Protein AF-A0A829HF97-F1 (afdb_monomer_lite)

Secondary structure (DSSP, 8-state):
-----HHHHHHHHHHHHHHTHHHHT-GGG-SS--THHHHHHHHHHHHHHHHHH-GGG---TT-TTT--HHHHHHHHHHHHHHHHHHHHHHHHHHHTT--HHHHHHHHHHHHHHHHHHHHHHHHHHHTTS-SS--SS-HHHHHHHHHHHHHHHHHHS-HHHHHIIIIIITSS---HHHHHHHTTTS--SS--S--SS-TTGGGGHHHHTS--SHHHHHHHHHHHHHHHHTTGGG-HHHHHHHGGGTT--HHHHHHHHHTT--TTTGGGSTTS-TT---

Foldseek 3Di:
DLPDPLLVLLVLLLVLLVVCVVQLVDCVQFLANDCVLVVLSVVLSVVSVVCSPDPLLDDDLPPLPPDDLVSLVVSLVVLLVNLLSLLLCLLSCLRSRHFQVSSLSSLVSSLSSLLVSLSSVVSSVSVVPDDDDASAECLQRVQSLLSNLLSCLARNDLVSNVCSCCRRHVPDAAQLNLVLCVVNDPSVDHDPHHSQCPPCVLCVVQVVDPNALVSLLVSLVVLVVCVVVCVCVPPVRCSSNVSLPLADSSSSSSCSVNVYDCPSVVVRSRYSVSNHD

Organism: NCBI:txid1217657

Structure (mmCIF, N/CA/C/O backbone):
data_AF-A0A829HF97-F1
#
_entry.id   AF-A0A829HF97-F1
#
loop_
_atom_site.group_PDB
_atom_site.id
_atom_site.type_symbol
_atom_site.label_atom_id
_atom_site.label_alt_id
_atom_site.label_comp_id
_atom_site.label_asym_id
_atom_site.label_entity_id
_atom_site.label_seq_id
_atom_site.pdbx_PDB_ins_code
_atom_site.Cartn_x
_atom_site.Cartn_y
_atom_site.Cartn_z
_atom_site.occupancy
_atom_site.B_iso_or_equiv
_atom_site.auth_seq_id
_atom_site.auth_comp_id
_atom_site.auth_asym_id
_atom_site.auth_atom_id
_atom_site.pdbx_PDB_model_num
ATOM 1 N N . MET A 1 1 ? 3.210 -6.943 -20.102 1.00 74.19 1 MET A N 1
ATOM 2 C CA . MET A 1 1 ? 3.503 -5.632 -20.706 1.00 74.19 1 MET A CA 1
ATOM 3 C C . MET A 1 1 ? 2.271 -4.770 -20.614 1.00 74.19 1 MET A C 1
ATOM 5 O O . MET A 1 1 ? 1.277 -5.034 -21.286 1.00 74.19 1 MET A O 1
ATOM 9 N N . ASN A 1 2 ? 2.328 -3.803 -19.711 1.00 79.44 2 ASN A N 1
ATOM 10 C CA . ASN A 1 2 ? 1.222 -2.986 -19.236 1.00 79.44 2 ASN A CA 1
ATOM 11 C C . ASN A 1 2 ? 1.041 -1.675 -20.032 1.00 79.44 2 ASN A C 1
ATOM 13 O O . ASN A 1 2 ? 0.078 -0.965 -19.770 1.00 79.44 2 ASN A O 1
ATOM 17 N N . ASN A 1 3 ? 1.885 -1.384 -21.038 1.00 79.44 3 ASN A N 1
ATOM 18 C CA . ASN A 1 3 ? 1.807 -0.183 -21.900 1.00 79.44 3 ASN A CA 1
ATOM 19 C C . ASN A 1 3 ? 1.769 1.140 -21.111 1.00 79.44 3 ASN A C 1
ATOM 21 O O . ASN A 1 3 ? 0.916 1.993 -21.349 1.00 79.44 3 ASN A O 1
ATOM 25 N N . ILE A 1 4 ? 2.672 1.295 -20.146 1.00 86.94 4 ILE A N 1
ATOM 26 C CA . ILE A 1 4 ? 2.675 2.446 -19.241 1.00 86.94 4 ILE A CA 1
ATOM 27 C C . ILE A 1 4 ? 3.510 3.573 -19.845 1.00 86.94 4 ILE A C 1
ATOM 29 O O . ILE A 1 4 ? 4.706 3.407 -20.074 1.00 86.94 4 ILE A O 1
ATOM 33 N N . ASP A 1 5 ? 2.887 4.732 -20.061 1.00 89.00 5 ASP A N 1
ATOM 34 C CA . ASP A 1 5 ? 3.605 5.968 -20.374 1.00 89.00 5 ASP A CA 1
ATOM 35 C C . ASP A 1 5 ? 4.169 6.554 -19.072 1.00 89.00 5 ASP A C 1
ATOM 37 O O . ASP A 1 5 ? 3.485 7.265 -18.330 1.00 89.00 5 ASP A O 1
ATOM 41 N N . GLN A 1 6 ? 5.422 6.204 -18.765 1.00 88.75 6 GLN A N 1
ATOM 42 C CA . GLN A 1 6 ? 6.083 6.638 -17.533 1.00 88.75 6 GLN A CA 1
ATOM 43 C C . GLN A 1 6 ? 6.150 8.169 -17.431 1.00 88.75 6 GLN A C 1
ATOM 45 O O . GLN A 1 6 ? 5.973 8.705 -16.340 1.00 88.75 6 GLN A O 1
ATOM 50 N N . ALA A 1 7 ? 6.371 8.879 -18.544 1.00 88.69 7 ALA A N 1
ATOM 51 C CA . ALA A 1 7 ? 6.489 10.338 -18.542 1.00 88.69 7 ALA A CA 1
ATOM 52 C C . ALA A 1 7 ? 5.158 10.988 -18.162 1.00 88.69 7 ALA A C 1
ATOM 54 O O . ALA A 1 7 ? 5.114 11.842 -17.272 1.00 88.69 7 ALA A O 1
ATOM 55 N N . GLN A 1 8 ? 4.068 10.515 -18.769 1.00 91.69 8 GLN A N 1
ATOM 56 C CA . GLN A 1 8 ? 2.729 10.964 -18.413 1.00 91.69 8 GLN A CA 1
ATOM 57 C C . GLN A 1 8 ? 2.392 10.646 -16.948 1.00 91.69 8 GLN A C 1
ATOM 59 O O . GLN A 1 8 ? 1.793 11.477 -16.260 1.00 91.69 8 GLN A O 1
ATOM 64 N N . GLU A 1 9 ? 2.779 9.472 -16.445 1.00 93.62 9 GLU A N 1
ATOM 65 C CA . GLU A 1 9 ? 2.479 9.088 -15.062 1.00 93.62 9 GLU A CA 1
ATOM 66 C C . GLU A 1 9 ? 3.278 9.914 -14.039 1.00 93.62 9 GLU A C 1
ATOM 68 O O . GLU A 1 9 ? 2.733 10.291 -13.000 1.00 93.62 9 GLU A O 1
ATOM 73 N N . PHE A 1 10 ? 4.526 10.285 -14.347 1.00 92.38 10 PHE A N 1
ATOM 74 C CA . PHE A 1 10 ? 5.298 11.234 -13.535 1.00 92.38 10 PHE A CA 1
ATOM 75 C C . PHE A 1 10 ? 4.636 12.616 -13.478 1.00 92.38 10 PHE A C 1
ATOM 77 O O . PHE A 1 10 ? 4.534 13.200 -12.396 1.00 92.38 10 PHE A O 1
ATOM 84 N N . GLU A 1 11 ? 4.182 13.148 -14.617 1.00 92.06 11 GLU A N 1
ATOM 85 C CA . GLU A 1 11 ? 3.479 14.437 -14.667 1.00 92.06 11 GLU A CA 1
ATOM 86 C C . GLU A 1 11 ? 2.192 14.406 -13.844 1.00 92.06 11 GLU A C 1
ATOM 88 O O . GLU A 1 11 ? 1.953 15.300 -13.027 1.00 92.06 11 GLU A O 1
ATOM 93 N N . LYS A 1 12 ? 1.399 13.345 -14.015 1.00 95.25 12 LYS A N 1
ATOM 94 C CA . LYS A 1 12 ? 0.160 13.132 -13.271 1.00 95.25 12 LYS A CA 1
ATOM 95 C C . LYS A 1 12 ? 0.411 13.059 -11.766 1.00 95.25 12 LYS A C 1
ATOM 97 O O . LYS A 1 12 ? -0.262 13.766 -11.016 1.00 95.25 12 LYS A O 1
ATOM 102 N N . LEU A 1 13 ? 1.383 12.259 -11.320 1.00 95.94 13 LEU A N 1
ATOM 103 C CA . LEU A 1 13 ? 1.705 12.141 -9.898 1.00 95.94 13 LEU A CA 1
ATOM 104 C C . LEU A 1 13 ? 2.161 13.487 -9.322 1.00 95.94 13 LEU A C 1
ATOM 106 O O . LEU A 1 13 ? 1.646 13.913 -8.293 1.00 95.94 13 LEU A O 1
ATOM 110 N N . LEU A 1 14 ? 3.079 14.199 -9.983 1.00 94.69 14 LEU A N 1
ATOM 111 C CA . LEU A 1 14 ? 3.538 15.509 -9.503 1.00 94.69 14 LEU A CA 1
ATOM 112 C C . LEU A 1 14 ? 2.393 16.516 -9.388 1.00 94.69 14 LEU A C 1
ATOM 114 O O . LEU A 1 14 ? 2.293 17.204 -8.371 1.00 94.69 14 LEU A O 1
ATOM 118 N N . GLN A 1 15 ? 1.500 16.554 -10.380 1.00 95.44 15 GLN A N 1
ATOM 119 C CA . GLN A 1 15 ? 0.315 17.402 -10.331 1.00 95.44 15 GLN A CA 1
ATOM 120 C C . GLN A 1 15 ? -0.557 17.069 -9.112 1.00 95.44 15 GLN A C 1
ATOM 122 O O . GLN A 1 15 ? -0.922 17.974 -8.361 1.00 95.44 15 GLN A O 1
ATOM 127 N N . GLN A 1 16 ? -0.838 15.787 -8.859 1.00 96.38 16 GLN A N 1
ATOM 128 C CA . GLN A 1 16 ? -1.595 15.361 -7.677 1.00 96.38 16 GLN A CA 1
ATOM 129 C C . GLN A 1 16 ? -0.898 15.788 -6.372 1.00 96.38 16 GLN A C 1
ATOM 131 O O . GLN A 1 16 ? -1.548 16.308 -5.463 1.00 96.38 16 GLN A O 1
ATOM 136 N N . LEU A 1 17 ? 0.428 15.618 -6.278 1.00 96.81 17 LEU A N 1
ATOM 137 C CA . LEU A 1 17 ? 1.219 16.011 -5.103 1.00 96.81 17 LEU A CA 1
ATOM 138 C C . LEU A 1 17 ? 1.248 17.534 -4.884 1.00 96.81 17 LEU A C 1
ATOM 140 O O . LEU A 1 17 ? 1.403 17.993 -3.747 1.00 96.81 17 LEU A O 1
ATOM 144 N N . ASP A 1 18 ? 1.127 18.332 -5.942 1.00 95.56 18 ASP A N 1
ATOM 145 C CA . ASP A 1 18 ? 0.991 19.789 -5.862 1.00 95.56 18 ASP A CA 1
ATOM 146 C C . ASP A 1 18 ? -0.418 20.213 -5.437 1.00 95.56 18 ASP A C 1
ATOM 148 O O . ASP A 1 18 ? -0.566 21.056 -4.547 1.00 95.56 18 ASP A O 1
ATOM 152 N N . GLU A 1 19 ? -1.455 19.594 -6.002 1.00 96.06 19 GLU A N 1
ATOM 153 C CA . GLU A 1 19 ? -2.860 19.899 -5.702 1.00 96.06 19 GLU A CA 1
ATOM 154 C C . GLU A 1 19 ? -3.204 19.680 -4.222 1.00 96.06 19 GLU A C 1
ATOM 156 O O . GLU A 1 19 ? -3.946 20.465 -3.621 1.00 96.06 19 GLU A O 1
ATOM 161 N N . VAL A 1 20 ? -2.630 18.649 -3.598 1.00 96.06 20 VAL A N 1
ATOM 162 C CA . VAL A 1 20 ? -2.896 18.323 -2.189 1.00 96.06 20 VAL A CA 1
ATOM 163 C C . VAL A 1 20 ? -2.012 19.091 -1.199 1.00 96.06 20 VAL A C 1
ATOM 165 O O . VAL A 1 20 ? -2.288 19.057 0.005 1.00 96.06 20 VAL A O 1
ATOM 168 N N . GLN A 1 21 ? -0.997 19.835 -1.667 1.00 94.50 21 GLN A N 1
ATOM 169 C CA . GLN A 1 21 ? 0.025 20.479 -0.825 1.00 94.50 21 GLN A CA 1
ATOM 170 C C . GLN A 1 21 ? -0.576 21.401 0.244 1.00 94.50 21 GLN A C 1
ATOM 172 O O . GLN A 1 21 ? -0.156 21.384 1.403 1.00 94.50 21 GLN A O 1
ATOM 177 N N . ALA A 1 22 ? -1.572 22.206 -0.128 1.00 92.19 22 ALA A N 1
ATOM 178 C CA . ALA A 1 22 ? -2.235 23.111 0.807 1.00 92.19 22 ALA A CA 1
ATOM 179 C C 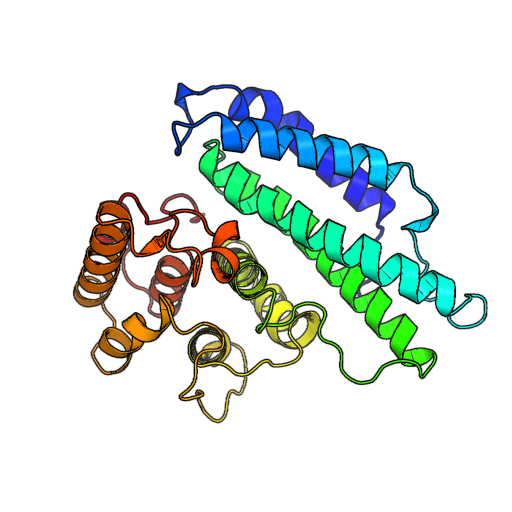. ALA A 1 22 ? -3.011 22.349 1.893 1.00 92.19 22 ALA A C 1
ATOM 181 O O . ALA A 1 22 ? -3.067 22.802 3.033 1.00 92.19 22 ALA A O 1
ATOM 182 N N . SER A 1 23 ? -3.582 21.185 1.557 1.00 92.25 23 SER A N 1
ATOM 183 C CA . SER A 1 23 ? -4.345 20.365 2.501 1.00 92.25 23 SER A CA 1
ATOM 184 C C . SER A 1 23 ? -3.433 19.656 3.499 1.00 92.25 23 SER A C 1
ATOM 186 O O . SER A 1 23 ? -3.665 19.751 4.700 1.00 92.25 23 SER A O 1
ATOM 188 N N . ILE A 1 24 ? -2.360 19.016 3.022 1.00 94.12 24 ILE A N 1
ATOM 189 C CA . ILE A 1 24 ? -1.401 18.316 3.894 1.00 94.12 24 ILE A CA 1
ATOM 190 C C . ILE A 1 24 ? -0.571 19.266 4.762 1.00 94.12 24 ILE A C 1
ATOM 192 O O . ILE A 1 24 ? 0.045 18.831 5.728 1.00 94.12 24 ILE A O 1
ATOM 196 N N . SER A 1 25 ? -0.528 20.558 4.432 1.00 93.19 25 SER A N 1
ATOM 197 C CA . SER A 1 25 ? 0.193 21.562 5.225 1.00 93.19 25 SER A CA 1
ATOM 198 C C . SER A 1 25 ? -0.628 22.102 6.400 1.00 93.19 25 SER A C 1
ATOM 200 O O . SER A 1 25 ? -0.099 22.899 7.170 1.00 93.19 25 SER A O 1
ATOM 202 N N . ASP A 1 26 ? -1.895 21.698 6.543 1.00 92.88 26 ASP A N 1
ATOM 203 C CA . ASP A 1 26 ? -2.780 22.084 7.644 1.00 92.88 26 ASP A CA 1
ATOM 204 C C . ASP A 1 26 ? -2.719 21.048 8.785 1.00 92.88 26 ASP A C 1
ATOM 206 O O . ASP A 1 26 ? -3.364 19.997 8.696 1.00 92.88 26 ASP A O 1
ATOM 210 N N . PRO A 1 27 ? -2.004 21.327 9.895 1.00 92.75 27 PRO A N 1
ATOM 211 C CA . PRO A 1 27 ? -1.823 20.357 10.972 1.00 92.75 27 PRO A CA 1
ATOM 212 C C . PRO A 1 27 ? -3.117 20.014 11.711 1.00 92.75 27 PRO A C 1
ATOM 214 O O . PRO A 1 27 ? -3.163 19.016 12.426 1.00 92.75 27 PRO A O 1
ATOM 217 N N . THR A 1 28 ? -4.172 20.825 11.561 1.00 92.25 28 THR A N 1
ATOM 218 C CA . THR A 1 28 ? -5.472 20.557 12.195 1.00 92.25 28 THR A CA 1
ATOM 219 C C . THR A 1 28 ? -6.209 19.384 11.556 1.00 92.25 28 THR A C 1
ATOM 221 O O . THR A 1 28 ? -7.122 18.833 12.169 1.00 92.25 28 THR A O 1
ATOM 224 N N . LYS A 1 29 ? -5.793 18.980 10.351 1.00 90.44 29 LYS A N 1
ATOM 225 C CA . LYS A 1 29 ? -6.350 17.840 9.616 1.00 90.44 29 LYS A CA 1
ATOM 226 C C . LYS A 1 29 ? -5.551 16.555 9.803 1.00 90.44 29 LYS A C 1
ATOM 228 O O . LYS A 1 29 ? -6.010 15.497 9.382 1.00 90.44 29 LYS A O 1
ATOM 233 N N . TRP A 1 30 ? -4.358 16.621 10.393 1.00 94.25 30 TRP A N 1
ATOM 234 C CA . TRP A 1 30 ? -3.483 15.458 10.484 1.00 94.25 30 TRP A CA 1
ATOM 235 C C . TRP A 1 30 ? -4.043 14.400 11.431 1.00 94.25 30 TRP A C 1
ATOM 237 O O . TRP A 1 30 ? -4.458 14.693 12.553 1.00 94.25 30 TRP A O 1
ATOM 247 N N . ARG A 1 31 ? -3.960 13.141 10.998 1.00 92.38 31 ARG A N 1
ATOM 248 C CA . ARG A 1 31 ? -4.282 11.957 11.807 1.00 92.38 31 ARG A CA 1
ATOM 249 C C . ARG A 1 31 ? -3.112 11.532 12.700 1.00 92.38 31 ARG A C 1
ATOM 251 O O . ARG A 1 31 ? -3.289 10.758 13.644 1.00 92.38 31 ARG A O 1
ATOM 258 N N . ILE A 1 32 ? -1.911 12.043 12.417 1.00 89.06 32 ILE A N 1
ATOM 259 C CA . ILE A 1 32 ? -0.721 11.915 13.263 1.00 89.06 32 ILE A CA 1
ATOM 260 C C . ILE A 1 32 ? -0.157 13.305 13.557 1.00 89.06 32 ILE A C 1
ATOM 262 O O . ILE A 1 32 ? 0.176 14.062 12.656 1.00 89.06 32 ILE A O 1
ATOM 266 N N . SER A 1 33 ? 0.017 13.634 14.837 1.00 75.94 33 SER A N 1
ATOM 267 C CA . SER A 1 33 ? 0.450 14.971 15.275 1.00 75.94 33 SER A CA 1
ATOM 268 C C . SER A 1 33 ? 1.945 15.263 15.072 1.00 75.94 33 SER A C 1
ATOM 270 O O . SER A 1 33 ? 2.418 16.327 15.468 1.00 75.94 33 SER A O 1
ATOM 272 N N . GLN A 1 34 ? 2.721 14.323 14.525 1.00 77.00 34 GLN A N 1
ATOM 273 C CA . GLN A 1 34 ? 4.169 14.468 14.377 1.00 77.00 34 GLN A CA 1
ATOM 274 C C . GLN A 1 34 ? 4.539 14.991 12.982 1.00 77.00 34 GLN A C 1
ATOM 276 O O . GLN A 1 34 ? 4.110 14.414 11.985 1.00 77.00 34 GLN A O 1
ATOM 281 N N . PRO A 1 35 ? 5.416 16.011 12.881 1.00 80.75 35 PRO A N 1
ATOM 282 C CA . PRO A 1 35 ? 5.783 16.625 11.601 1.00 80.75 35 PRO A CA 1
ATOM 283 C C . PRO A 1 35 ? 6.628 15.717 10.694 1.00 80.75 35 PRO A C 1
ATOM 285 O O . PRO A 1 35 ? 6.861 16.062 9.537 1.00 80.75 35 PRO A O 1
ATOM 288 N N . GLY A 1 36 ? 7.087 14.562 11.195 1.00 90.06 36 GLY A N 1
ATOM 289 C CA . GLY A 1 36 ? 7.896 13.613 10.429 1.00 90.06 36 GLY A CA 1
ATOM 290 C C . GLY A 1 36 ? 7.216 13.135 9.146 1.00 90.06 36 GLY A C 1
ATOM 291 O O . GLY A 1 36 ? 7.894 13.006 8.132 1.00 90.06 36 GLY A O 1
ATOM 292 N N . SER A 1 37 ? 5.889 12.959 9.149 1.00 92.19 37 SER A N 1
ATOM 293 C CA . SER A 1 37 ? 5.159 12.546 7.945 1.00 92.19 37 SER A CA 1
ATOM 294 C C . SER A 1 37 ? 5.192 13.615 6.846 1.00 92.19 37 SER A C 1
ATOM 296 O O . SER A 1 37 ? 5.396 13.276 5.686 1.00 92.19 37 SER A O 1
ATOM 298 N N . LEU A 1 38 ? 5.075 14.906 7.189 1.00 95.00 38 LEU A N 1
ATOM 299 C CA . LEU A 1 38 ? 5.159 15.985 6.196 1.00 95.00 38 LEU A CA 1
ATOM 300 C C . LEU A 1 38 ? 6.586 16.141 5.652 1.00 95.00 38 LEU A C 1
ATOM 302 O O . LEU A 1 38 ? 6.762 16.376 4.461 1.00 95.00 38 LEU A O 1
ATOM 306 N N . SER A 1 39 ? 7.605 16.005 6.510 1.00 95.12 39 SER A N 1
ATOM 307 C CA . SER A 1 39 ? 9.004 16.022 6.055 1.00 95.12 39 SER A CA 1
ATOM 308 C C . SER A 1 39 ? 9.249 14.903 5.049 1.00 95.12 39 SER A C 1
ATOM 310 O O . SER A 1 39 ? 9.692 15.176 3.941 1.00 95.12 39 SER A O 1
ATOM 312 N N . HIS A 1 40 ? 8.863 13.675 5.403 1.00 95.06 40 HIS A N 1
ATOM 313 C CA . HIS A 1 40 ? 9.048 12.512 4.544 1.00 95.06 40 HIS A CA 1
ATOM 314 C C . HIS A 1 40 ? 8.276 12.639 3.223 1.00 95.06 40 HIS A C 1
ATOM 316 O O . HIS A 1 40 ? 8.800 12.316 2.164 1.00 95.06 40 HIS A O 1
ATOM 322 N N . TRP A 1 41 ? 7.058 13.184 3.265 1.00 96.06 41 TRP A N 1
ATOM 323 C CA . TRP A 1 41 ? 6.294 13.499 2.060 1.00 96.06 41 TRP A CA 1
ATOM 324 C C . TRP A 1 41 ? 7.060 14.433 1.118 1.00 96.06 41 TRP A C 1
ATOM 326 O O . TRP A 1 41 ? 7.139 14.176 -0.082 1.00 96.06 41 TRP A O 1
ATOM 336 N N . ASN A 1 42 ? 7.625 15.520 1.652 1.00 95.88 42 ASN A N 1
ATOM 337 C CA . ASN A 1 42 ? 8.376 16.485 0.851 1.00 95.88 42 ASN A CA 1
ATOM 338 C C . ASN A 1 42 ? 9.666 15.875 0.287 1.00 95.88 42 ASN A C 1
ATOM 340 O O . ASN A 1 42 ? 10.015 16.180 -0.851 1.00 95.88 42 ASN A O 1
ATOM 344 N N . ASP A 1 43 ? 10.328 15.000 1.049 1.00 95.94 43 ASP A N 1
ATOM 345 C CA . ASP A 1 43 ? 11.515 14.273 0.592 1.00 95.94 43 ASP A CA 1
ATOM 346 C C . ASP A 1 43 ? 11.170 13.369 -0.603 1.00 95.94 43 ASP A C 1
ATOM 348 O O . ASP A 1 43 ? 11.827 13.448 -1.640 1.00 95.94 43 ASP A O 1
ATOM 352 N N . ILE A 1 44 ? 10.087 12.585 -0.517 1.00 95.62 44 ILE A N 1
ATOM 353 C CA . ILE A 1 44 ? 9.637 11.738 -1.635 1.00 95.62 44 ILE A CA 1
ATOM 354 C C . ILE A 1 44 ? 9.204 12.603 -2.824 1.00 95.62 44 ILE A C 1
ATOM 356 O O . ILE A 1 44 ? 9.582 12.322 -3.955 1.00 95.62 44 ILE A O 1
ATOM 360 N N . LYS A 1 45 ? 8.468 13.698 -2.607 1.00 95.88 45 LYS A N 1
ATOM 361 C CA . LYS A 1 45 ? 8.071 14.620 -3.686 1.00 95.88 45 LYS A CA 1
ATOM 362 C C . LYS A 1 45 ? 9.279 15.216 -4.424 1.00 95.88 45 LYS A C 1
ATOM 364 O O . LYS A 1 45 ? 9.245 15.350 -5.651 1.00 95.88 45 LYS A O 1
ATOM 369 N N . ALA A 1 46 ? 10.344 15.558 -3.697 1.00 93.69 46 ALA A N 1
ATOM 370 C CA . ALA A 1 46 ? 11.601 15.997 -4.296 1.00 93.69 46 ALA A CA 1
ATOM 371 C C . ALA A 1 46 ? 12.235 14.871 -5.126 1.00 93.69 46 ALA A C 1
ATOM 373 O O . ALA A 1 46 ? 12.582 15.107 -6.281 1.00 93.69 46 ALA A O 1
ATOM 374 N N . GLN A 1 47 ? 12.271 13.640 -4.601 1.00 91.31 47 GLN A N 1
ATOM 375 C CA . GLN A 1 47 ? 12.742 12.474 -5.355 1.00 91.31 47 GLN A CA 1
ATOM 376 C C . GLN A 1 47 ? 11.926 12.248 -6.633 1.00 91.31 47 GLN A C 1
ATOM 378 O O . GLN A 1 47 ? 12.520 12.052 -7.682 1.00 91.31 47 GLN A O 1
ATOM 383 N N . VAL A 1 48 ? 10.591 12.345 -6.611 1.00 91.88 48 VAL A N 1
ATOM 384 C CA . VAL A 1 48 ? 9.764 12.227 -7.833 1.00 91.88 48 VAL A CA 1
ATOM 385 C C . VAL A 1 48 ? 10.171 13.262 -8.885 1.00 91.88 48 VAL A C 1
ATOM 387 O O . VAL A 1 48 ? 10.232 12.947 -10.073 1.00 91.88 48 VAL A O 1
ATOM 390 N N . SER A 1 49 ? 10.489 14.484 -8.453 1.00 89.81 49 SER A N 1
ATOM 391 C CA . SER A 1 49 ? 10.945 15.549 -9.352 1.00 89.81 49 SER A CA 1
ATOM 392 C C . SER A 1 49 ? 12.318 15.233 -9.955 1.00 89.81 49 SER A C 1
ATOM 394 O O . SER A 1 49 ? 12.493 15.372 -11.163 1.00 89.81 49 SER A O 1
ATOM 396 N N . GLU A 1 50 ? 13.262 14.754 -9.141 1.00 87.62 50 GLU A N 1
ATOM 397 C CA . GLU A 1 50 ? 14.596 14.328 -9.591 1.00 87.62 50 GLU A CA 1
ATOM 398 C C . GLU A 1 50 ? 14.527 13.120 -10.538 1.00 87.62 50 GLU A C 1
ATOM 400 O O . GLU A 1 50 ? 15.193 13.092 -11.572 1.00 87.62 50 GLU A O 1
ATOM 405 N N . TYR A 1 51 ? 13.683 12.136 -10.217 1.00 83.00 51 TYR A N 1
ATOM 406 C CA . TYR A 1 51 ? 13.486 10.924 -11.011 1.00 83.00 51 TYR A CA 1
ATOM 407 C C . TYR A 1 51 ? 12.897 11.237 -12.386 1.00 83.00 51 TYR A C 1
ATOM 409 O O . TYR A 1 51 ? 13.349 10.668 -13.377 1.00 83.00 51 TYR A O 1
ATOM 417 N N . ARG A 1 52 ? 11.958 12.190 -12.474 1.00 84.06 52 ARG A N 1
ATOM 418 C CA . ARG A 1 52 ? 11.398 12.637 -13.758 1.00 84.06 52 ARG A CA 1
ATOM 419 C C . ARG A 1 52 ? 12.478 13.167 -14.704 1.00 84.06 52 ARG A C 1
ATOM 421 O O . ARG A 1 52 ? 12.372 12.964 -15.911 1.00 84.06 52 ARG A O 1
ATOM 428 N N . GLU A 1 53 ? 13.478 13.868 -14.174 1.00 83.50 53 GLU A N 1
ATOM 429 C CA . GLU A 1 53 ? 14.562 14.481 -14.955 1.00 83.50 53 GLU A CA 1
ATOM 430 C C . GLU A 1 53 ? 15.672 13.488 -15.335 1.00 83.50 53 GLU A C 1
ATOM 432 O O . GLU A 1 53 ? 16.515 13.798 -16.178 1.00 83.50 53 GLU A O 1
ATOM 437 N N . ASN A 1 54 ? 15.675 12.289 -14.751 1.00 79.25 54 ASN A N 1
ATOM 438 C CA . ASN A 1 54 ? 16.670 11.267 -15.033 1.00 79.25 54 ASN A CA 1
ATOM 439 C C . ASN A 1 54 ? 16.204 10.340 -16.167 1.00 79.25 54 ASN A C 1
ATOM 441 O O . ASN A 1 54 ? 15.497 9.357 -15.948 1.00 79.25 54 ASN A O 1
ATOM 445 N N . GLU A 1 55 ? 16.668 10.630 -17.384 1.00 66.94 55 GLU A N 1
ATOM 446 C CA . GLU A 1 55 ? 16.378 9.842 -18.593 1.00 66.94 55 GLU A CA 1
ATOM 447 C C . GLU A 1 55 ? 16.736 8.349 -18.451 1.00 66.94 55 GLU A C 1
ATOM 449 O O . GLU A 1 55 ? 16.107 7.507 -19.085 1.00 66.94 55 GLU A O 1
ATOM 454 N N . SER A 1 56 ? 17.678 8.000 -17.566 1.00 64.88 56 SER A N 1
ATOM 455 C CA . SER A 1 56 ? 18.152 6.620 -17.347 1.00 64.88 56 SER A CA 1
ATOM 456 C C . SER A 1 56 ? 17.128 5.705 -16.660 1.00 64.88 56 SER A C 1
ATOM 458 O O . SER A 1 56 ? 17.393 4.523 -16.463 1.00 64.88 56 SER A O 1
ATOM 460 N N . LEU A 1 57 ? 15.988 6.251 -16.234 1.00 66.25 57 LEU A N 1
ATOM 461 C CA . LEU A 1 57 ? 14.917 5.510 -15.562 1.00 66.25 57 LEU A CA 1
ATOM 462 C C . LEU A 1 57 ? 13.704 5.252 -16.455 1.00 66.25 57 LEU A C 1
ATOM 464 O O . LEU A 1 57 ? 12.802 4.503 -16.068 1.00 66.25 57 LEU A O 1
ATOM 468 N N . TYR A 1 58 ? 13.714 5.811 -17.660 1.00 77.31 58 TYR A N 1
ATOM 469 C CA . TYR A 1 58 ? 12.768 5.471 -18.707 1.00 77.31 58 TYR A CA 1
ATOM 470 C C . TYR A 1 58 ? 13.302 4.265 -19.469 1.00 77.31 58 TYR A C 1
ATOM 472 O O . TYR A 1 58 ? 14.495 4.175 -19.757 1.00 77.31 58 TYR A O 1
ATOM 480 N N . PHE A 1 59 ? 12.432 3.319 -19.787 1.00 76.56 59 PHE A N 1
ATOM 481 C CA . PHE A 1 59 ? 12.783 2.194 -20.646 1.00 76.56 59 PHE A CA 1
ATOM 482 C C . PHE A 1 59 ? 11.640 1.938 -21.615 1.00 76.56 59 PHE A C 1
ATOM 484 O O . PHE A 1 59 ? 10.466 2.077 -21.273 1.00 76.56 59 PHE A O 1
ATOM 491 N N . ASP A 1 60 ? 11.992 1.563 -22.840 1.00 75.69 60 ASP A N 1
ATOM 492 C CA . ASP A 1 60 ? 11.014 1.006 -23.760 1.00 75.69 60 ASP A CA 1
ATOM 493 C C . ASP A 1 60 ? 10.896 -0.489 -23.445 1.00 75.69 60 ASP A C 1
ATOM 495 O O . ASP A 1 60 ? 11.852 -1.237 -23.684 1.00 75.69 60 ASP A O 1
ATOM 499 N N . PRO A 1 61 ? 9.753 -0.958 -22.912 1.00 70.12 61 PRO A N 1
ATOM 500 C CA . PRO A 1 61 ? 9.603 -2.362 -22.568 1.00 70.12 61 PRO A CA 1
ATOM 501 C C . PRO A 1 61 ? 9.706 -3.254 -23.824 1.00 70.12 61 PRO A C 1
ATOM 503 O O . PRO A 1 61 ? 9.992 -4.443 -23.700 1.00 70.12 61 PRO A O 1
ATOM 506 N N . TYR A 1 62 ? 9.525 -2.703 -25.033 1.00 71.38 62 TYR A N 1
ATOM 507 C CA . TYR A 1 62 ? 9.600 -3.412 -26.315 1.00 71.38 62 TYR A CA 1
ATOM 508 C C . TYR A 1 62 ? 10.994 -3.432 -26.962 1.00 71.38 62 TYR A C 1
ATOM 510 O O . TYR A 1 62 ? 11.178 -4.133 -27.961 1.00 71.38 62 TYR A O 1
ATOM 518 N N . ALA A 1 63 ? 11.982 -2.718 -26.419 1.00 70.50 63 ALA A N 1
ATOM 519 C CA . ALA A 1 63 ? 13.330 -2.618 -26.987 1.00 70.50 63 ALA A CA 1
ATOM 520 C C . ALA A 1 63 ? 14.225 -3.821 -26.614 1.00 70.50 63 ALA A C 1
ATOM 522 O O . ALA A 1 63 ? 15.275 -3.679 -25.993 1.00 70.50 63 ALA A O 1
ATOM 523 N N . VAL A 1 64 ? 13.802 -5.026 -27.005 1.00 62.38 64 VAL A N 1
ATOM 524 C CA . VAL A 1 64 ? 14.422 -6.307 -26.609 1.00 62.38 64 VAL A CA 1
ATOM 525 C C . VAL A 1 64 ? 15.815 -6.543 -27.222 1.00 62.38 64 VAL A C 1
ATOM 527 O O . VAL A 1 64 ? 16.587 -7.307 -26.661 1.00 62.38 64 VAL A O 1
ATOM 530 N N . ASP A 1 65 ? 16.161 -5.902 -28.343 1.00 60.28 65 ASP A N 1
ATOM 531 C CA . ASP A 1 65 ? 17.385 -6.227 -29.102 1.00 60.28 65 ASP A CA 1
ATOM 532 C C . ASP A 1 65 ? 18.533 -5.197 -28.957 1.00 60.28 65 ASP A C 1
ATOM 534 O O . ASP A 1 65 ? 19.650 -5.473 -29.398 1.00 60.28 65 ASP A O 1
ATOM 538 N N . ASP A 1 66 ? 18.292 -4.037 -28.327 1.00 62.75 66 ASP A N 1
ATOM 539 C CA . ASP A 1 66 ? 19.214 -2.880 -28.348 1.00 62.75 66 ASP A CA 1
ATOM 540 C C . ASP A 1 66 ? 19.765 -2.459 -26.965 1.00 62.75 66 ASP A C 1
ATOM 542 O O . ASP A 1 66 ? 20.565 -1.522 -26.884 1.00 62.75 66 ASP A O 1
ATOM 546 N N . LEU A 1 67 ? 19.371 -3.125 -25.870 1.00 68.00 67 LEU A N 1
ATOM 547 C CA . LEU A 1 67 ? 19.692 -2.691 -24.502 1.00 68.00 67 LEU A CA 1
ATOM 548 C C . LEU A 1 67 ? 20.784 -3.546 -23.838 1.00 68.00 67 LEU A C 1
ATOM 550 O O . LEU A 1 67 ? 20.753 -4.776 -23.855 1.00 68.00 67 LEU A O 1
ATOM 554 N N . ASP A 1 68 ? 21.765 -2.879 -23.221 1.00 79.75 68 ASP A N 1
ATOM 555 C CA . ASP A 1 68 ? 22.787 -3.535 -22.402 1.00 79.75 68 ASP A CA 1
ATOM 556 C C . ASP A 1 68 ? 22.148 -4.046 -21.106 1.00 79.75 68 ASP A C 1
ATOM 558 O O . ASP A 1 68 ? 21.656 -3.275 -20.281 1.00 79.75 68 ASP A O 1
ATOM 562 N N . VAL A 1 69 ? 22.179 -5.363 -20.902 1.00 79.81 69 VAL A N 1
ATOM 563 C CA . VAL A 1 69 ? 21.568 -5.995 -19.730 1.00 79.81 69 VAL A CA 1
ATOM 564 C C . VAL A 1 69 ? 22.145 -5.488 -18.406 1.00 79.81 69 VAL A C 1
ATOM 566 O O . VAL A 1 69 ? 21.434 -5.471 -17.405 1.00 79.81 69 VAL A O 1
ATOM 569 N N . TYR A 1 70 ? 23.398 -5.023 -18.380 1.00 81.75 70 TYR A N 1
ATOM 570 C CA . TYR A 1 70 ? 23.967 -4.412 -17.178 1.00 81.75 70 TYR A CA 1
ATOM 571 C C . TYR A 1 70 ? 23.307 -3.070 -16.847 1.00 81.75 70 TYR A C 1
ATOM 573 O O . TYR A 1 70 ? 23.066 -2.797 -15.674 1.00 81.75 70 TYR A O 1
ATOM 581 N N . GLN A 1 71 ? 22.943 -2.276 -17.857 1.00 83.38 71 GLN A N 1
ATOM 582 C CA . GLN A 1 71 ? 22.193 -1.033 -17.655 1.00 83.38 71 GLN A CA 1
ATOM 583 C C . GLN A 1 71 ? 20.782 -1.322 -17.138 1.00 83.38 71 GLN A C 1
ATOM 585 O O . GLN A 1 71 ? 20.318 -0.644 -16.225 1.00 83.38 71 GLN A O 1
ATOM 590 N N . LEU A 1 72 ? 20.133 -2.373 -17.650 1.00 85.75 72 LEU A N 1
ATOM 591 C CA . LEU A 1 72 ? 18.820 -2.798 -17.161 1.00 85.75 72 LEU A CA 1
ATOM 592 C C . LEU A 1 72 ? 18.868 -3.266 -15.700 1.00 85.75 72 LEU A C 1
ATOM 594 O O . LEU A 1 72 ? 17.972 -2.936 -14.931 1.00 85.75 72 LEU A O 1
ATOM 598 N N . LEU A 1 73 ? 19.917 -3.991 -15.295 1.00 86.81 73 LEU A N 1
ATOM 599 C CA . LEU A 1 73 ? 20.110 -4.410 -13.900 1.00 86.81 73 LEU A CA 1
ATOM 600 C C . LEU A 1 73 ? 20.398 -3.226 -12.964 1.00 86.81 73 LEU A C 1
ATOM 602 O O . LEU A 1 73 ? 19.928 -3.207 -11.831 1.00 86.81 73 LEU A O 1
ATOM 606 N N . GLU A 1 74 ? 21.151 -2.221 -13.413 1.00 86.56 74 GLU A N 1
ATOM 607 C CA . GLU A 1 74 ? 21.325 -0.987 -12.635 1.00 86.56 74 GLU A CA 1
ATOM 608 C C . GLU A 1 74 ? 19.992 -0.239 -12.491 1.00 86.56 74 GLU A C 1
ATOM 610 O O . GLU A 1 74 ? 19.618 0.161 -11.385 1.00 86.56 74 GLU A O 1
ATOM 615 N N . GLN A 1 75 ? 19.242 -0.107 -13.588 1.00 87.50 75 GLN A N 1
ATOM 616 C CA . GLN A 1 75 ? 17.923 0.523 -13.607 1.00 87.50 75 GLN A CA 1
ATOM 617 C C . GLN A 1 75 ? 16.922 -0.202 -12.702 1.00 87.50 75 GLN A C 1
ATOM 619 O O . GLN A 1 75 ? 16.150 0.452 -12.006 1.00 87.50 75 GLN A O 1
ATOM 624 N N . GLU A 1 76 ? 16.961 -1.533 -12.667 1.00 90.00 76 GLU A N 1
ATOM 625 C CA . GLU A 1 76 ? 16.133 -2.383 -11.808 1.00 90.00 76 GLU A CA 1
ATOM 626 C C . GLU A 1 76 ? 16.287 -2.005 -10.331 1.00 90.00 76 GLU A C 1
ATOM 628 O O . GLU A 1 76 ? 15.291 -1.712 -9.668 1.00 90.00 76 GLU A O 1
ATOM 633 N N . ILE A 1 77 ? 17.522 -1.871 -9.842 1.00 89.00 77 ILE A N 1
ATOM 634 C CA . ILE A 1 77 ? 17.798 -1.484 -8.451 1.00 89.00 77 ILE A CA 1
ATOM 635 C C . ILE A 1 77 ? 17.248 -0.086 -8.139 1.00 89.00 77 ILE A C 1
ATOM 637 O O . ILE A 1 77 ? 16.610 0.124 -7.101 1.00 89.00 77 ILE A O 1
ATOM 641 N N . TYR A 1 78 ? 17.496 0.895 -9.012 1.00 89.00 78 TYR A N 1
ATOM 642 C CA . TYR A 1 78 ? 17.012 2.261 -8.792 1.00 89.00 78 TYR A CA 1
ATOM 643 C C . TYR A 1 78 ? 15.485 2.335 -8.841 1.00 89.00 78 TYR A C 1
ATOM 645 O O . TYR A 1 78 ? 14.868 2.954 -7.972 1.00 89.00 78 TYR A O 1
ATOM 653 N N . PHE A 1 79 ? 14.867 1.671 -9.817 1.00 91.44 79 PHE A N 1
ATOM 654 C CA . PHE A 1 79 ? 13.427 1.731 -10.006 1.00 91.44 79 PHE A CA 1
ATOM 655 C C . PHE A 1 79 ? 12.672 0.971 -8.908 1.00 91.44 79 PHE A C 1
ATOM 657 O O . PHE A 1 79 ? 11.638 1.445 -8.433 1.00 91.44 79 PHE A O 1
ATOM 664 N N . LYS A 1 80 ? 13.233 -0.137 -8.408 1.00 93.62 80 LYS A N 1
ATOM 665 C CA . LYS A 1 80 ? 12.718 -0.828 -7.221 1.00 93.62 80 LYS A CA 1
ATOM 666 C C . LYS A 1 80 ? 12.680 0.093 -6.007 1.00 93.62 80 LYS A C 1
ATOM 668 O O . LYS A 1 80 ? 11.633 0.226 -5.376 1.00 93.62 80 LYS A O 1
ATOM 673 N N . ASN A 1 81 ? 13.804 0.741 -5.690 1.00 92.25 81 ASN A N 1
ATOM 674 C CA . ASN A 1 81 ? 13.893 1.657 -4.549 1.00 92.25 81 ASN A CA 1
ATOM 675 C C . ASN A 1 81 ? 12.890 2.805 -4.680 1.00 92.25 81 ASN A C 1
ATOM 677 O O . ASN A 1 81 ? 12.202 3.133 -3.719 1.00 92.25 81 ASN A O 1
ATOM 681 N N . PHE A 1 82 ? 12.739 3.351 -5.884 1.00 92.69 82 PHE A N 1
ATOM 682 C CA . PHE A 1 82 ? 11.734 4.367 -6.162 1.00 92.69 82 PHE A CA 1
ATOM 683 C C . PHE A 1 82 ? 10.304 3.886 -5.904 1.00 92.69 82 PHE A C 1
ATOM 685 O O . PHE A 1 82 ? 9.539 4.583 -5.245 1.00 92.69 82 PHE A O 1
ATOM 692 N N . CYS A 1 83 ? 9.941 2.685 -6.360 1.00 95.25 83 CYS A N 1
ATOM 693 C CA . CYS A 1 83 ? 8.613 2.122 -6.111 1.00 95.25 83 CYS A CA 1
ATOM 694 C C . CYS A 1 83 ? 8.349 1.903 -4.609 1.00 95.25 83 CYS A C 1
ATOM 696 O O . CYS A 1 83 ? 7.241 2.165 -4.125 1.00 95.25 83 CYS A O 1
ATOM 698 N N . LEU A 1 84 ? 9.363 1.464 -3.855 1.00 95.25 84 LEU A N 1
ATOM 699 C CA . LEU A 1 84 ? 9.278 1.333 -2.397 1.00 95.25 84 LEU A CA 1
ATOM 700 C C . LEU A 1 84 ? 9.017 2.698 -1.733 1.00 95.25 84 LEU A C 1
ATOM 702 O O . LEU A 1 84 ? 8.050 2.835 -0.982 1.00 95.25 84 LEU A O 1
ATOM 706 N N . GLU A 1 85 ? 9.806 3.723 -2.070 1.00 94.56 85 GLU A N 1
ATOM 707 C CA . GLU A 1 85 ? 9.642 5.089 -1.545 1.00 94.56 85 GLU A CA 1
ATOM 708 C C . GLU A 1 85 ? 8.281 5.693 -1.920 1.00 94.56 85 GLU A C 1
ATOM 710 O O . GLU A 1 85 ? 7.559 6.205 -1.065 1.00 94.56 85 GLU A O 1
ATOM 715 N N . LEU A 1 86 ? 7.850 5.547 -3.174 1.00 96.12 86 LEU A N 1
ATOM 716 C CA . LEU A 1 86 ? 6.537 6.001 -3.633 1.00 96.12 86 LEU A CA 1
ATOM 717 C C . LEU A 1 86 ? 5.380 5.392 -2.839 1.00 96.12 86 LEU A C 1
ATOM 719 O O . LEU A 1 86 ? 4.383 6.064 -2.572 1.00 96.12 86 LEU A O 1
ATOM 723 N N . THR A 1 87 ? 5.503 4.133 -2.424 1.00 97.81 87 THR A N 1
ATOM 724 C CA . THR A 1 87 ? 4.453 3.450 -1.659 1.00 97.81 87 THR A CA 1
ATOM 725 C C . THR A 1 87 ? 4.218 4.115 -0.296 1.00 97.81 87 THR A C 1
ATOM 727 O O . THR A 1 87 ? 3.088 4.102 0.204 1.00 97.81 87 THR A O 1
ATOM 730 N N . TYR A 1 88 ? 5.223 4.787 0.285 1.00 96.94 88 TYR A N 1
ATOM 731 C CA . TYR A 1 88 ? 5.025 5.588 1.498 1.00 96.94 88 TYR A CA 1
ATOM 732 C C . TYR A 1 88 ? 4.034 6.730 1.298 1.00 96.94 88 TYR A C 1
ATOM 734 O O . TYR A 1 88 ? 3.319 7.044 2.250 1.00 96.94 88 TYR A O 1
ATOM 742 N N . LEU A 1 89 ? 3.921 7.316 0.099 1.00 97.38 89 LEU A N 1
ATOM 743 C CA . LEU A 1 89 ? 2.972 8.407 -0.158 1.00 97.38 89 LEU A CA 1
ATOM 744 C C . LEU A 1 89 ? 1.537 8.013 0.189 1.00 97.38 89 LEU A C 1
ATOM 746 O O . LEU A 1 89 ? 0.797 8.842 0.704 1.00 97.38 89 LEU A O 1
ATOM 750 N N . ILE A 1 90 ? 1.155 6.750 -0.003 1.00 97.06 90 ILE A N 1
ATOM 751 C CA . ILE A 1 90 ? -0.187 6.253 0.329 1.00 97.06 90 ILE A CA 1
ATOM 752 C C . ILE A 1 90 ? -0.438 6.351 1.840 1.00 97.06 90 ILE A C 1
ATOM 754 O O . ILE A 1 90 ? -1.436 6.927 2.281 1.00 97.06 90 ILE A O 1
ATOM 758 N N . ARG A 1 91 ? 0.487 5.830 2.658 1.00 95.94 91 ARG A N 1
ATOM 759 C CA . ARG A 1 91 ? 0.363 5.909 4.121 1.00 95.94 91 ARG A CA 1
ATOM 760 C C . ARG A 1 91 ? 0.507 7.348 4.616 1.00 95.94 91 ARG A C 1
ATOM 762 O O . ARG A 1 91 ? -0.210 7.755 5.524 1.00 95.94 91 ARG A O 1
ATOM 769 N N . LEU A 1 92 ? 1.416 8.128 4.037 1.00 96.44 92 LEU A N 1
ATOM 770 C CA . LEU A 1 92 ? 1.643 9.521 4.423 1.00 96.44 92 LEU A CA 1
ATOM 771 C C . LEU A 1 92 ? 0.451 10.417 4.072 1.00 96.44 92 LEU A C 1
ATOM 773 O O . LEU A 1 92 ? 0.082 11.264 4.878 1.00 96.44 92 LEU A O 1
ATOM 777 N N . ALA A 1 93 ? -0.196 10.202 2.925 1.00 95.62 93 ALA A N 1
ATOM 778 C CA . ALA A 1 93 ? -1.443 10.869 2.559 1.00 95.62 93 ALA A CA 1
ATOM 779 C C . ALA A 1 93 ? -2.507 10.664 3.645 1.00 95.62 93 ALA A C 1
ATOM 781 O O . ALA A 1 93 ? -3.180 11.610 4.061 1.00 95.62 93 ALA A O 1
ATOM 782 N N . TYR A 1 94 ? -2.602 9.436 4.155 1.00 95.56 94 TYR A N 1
ATOM 783 C CA . TYR A 1 94 ? -3.489 9.112 5.260 1.00 95.56 94 TYR A CA 1
ATOM 784 C C . TYR A 1 94 ? -3.081 9.799 6.569 1.00 95.56 94 TYR A C 1
ATOM 786 O O . TYR A 1 94 ? -3.918 10.453 7.198 1.00 95.56 94 TYR A O 1
ATOM 794 N N . ASP A 1 95 ? -1.801 9.729 6.953 1.00 95.44 95 ASP A N 1
ATOM 795 C CA . ASP A 1 95 ? -1.262 10.424 8.134 1.00 95.44 95 ASP A CA 1
ATOM 796 C C . ASP A 1 95 ? -1.595 11.925 8.110 1.00 95.44 95 ASP A C 1
ATOM 798 O O . ASP A 1 95 ? -1.962 12.504 9.136 1.00 95.44 95 ASP A O 1
ATOM 802 N N . LEU A 1 96 ? -1.483 12.544 6.932 1.00 95.44 96 LEU A N 1
ATOM 803 C CA . LEU A 1 96 ? -1.620 13.983 6.698 1.00 95.44 96 LEU A CA 1
ATOM 804 C C . LEU A 1 96 ? -3.065 14.434 6.445 1.00 95.44 96 LEU A C 1
ATOM 806 O O . LEU A 1 96 ? -3.293 15.592 6.094 1.00 95.44 96 LEU A O 1
ATOM 810 N N . GLY A 1 97 ? -4.049 13.561 6.662 1.00 94.19 97 GLY A N 1
ATOM 811 C CA . GLY A 1 97 ? -5.453 13.971 6.660 1.00 94.19 97 GLY A CA 1
ATOM 812 C C . GLY A 1 97 ? -6.115 14.015 5.286 1.00 94.19 97 GLY A C 1
ATOM 813 O O . GLY A 1 97 ? -7.188 14.604 5.165 1.00 94.19 97 GLY A O 1
ATOM 814 N N . LEU A 1 98 ? -5.513 13.431 4.242 1.00 94.56 98 LEU A N 1
ATOM 815 C CA . LEU A 1 98 ? -6.173 13.361 2.936 1.00 94.56 98 LEU A CA 1
ATOM 816 C C . LEU A 1 98 ? -7.402 12.446 2.991 1.00 94.56 98 LEU A C 1
ATOM 818 O O . LEU A 1 98 ? -7.485 11.537 3.825 1.00 94.56 98 LEU A O 1
ATOM 822 N N . VAL A 1 99 ? -8.374 12.737 2.126 1.00 92.50 99 VAL A N 1
ATOM 823 C CA . VAL A 1 99 ? -9.608 11.948 1.979 1.00 92.50 99 VAL A CA 1
ATOM 824 C C . VAL A 1 99 ? -9.395 10.778 1.018 1.00 92.50 99 VAL A C 1
ATOM 826 O O . VAL A 1 99 ? -8.499 10.833 0.171 1.00 92.50 99 VAL A O 1
ATOM 829 N N . SER A 1 100 ? -10.245 9.750 1.103 1.00 91.75 100 SER A N 1
ATOM 830 C CA . SER A 1 100 ? -10.153 8.514 0.305 1.00 91.75 100 SER A CA 1
ATOM 831 C C . SER A 1 100 ? -9.949 8.756 -1.191 1.00 91.75 100 SER A C 1
ATOM 833 O O . SER A 1 100 ? -9.070 8.156 -1.802 1.00 91.75 100 SER A O 1
ATOM 835 N N . THR A 1 101 ? -10.695 9.693 -1.782 1.00 92.62 101 THR A N 1
ATOM 836 C CA . THR A 1 101 ? -10.576 10.032 -3.212 1.00 92.62 101 THR A CA 1
ATOM 837 C C . THR A 1 101 ? -9.185 10.535 -3.598 1.00 92.62 101 THR A C 1
ATOM 839 O O . THR A 1 101 ? -8.668 10.143 -4.637 1.00 92.62 101 THR A O 1
ATOM 842 N N . GLN A 1 102 ? -8.535 11.342 -2.758 1.00 94.56 102 GLN A N 1
ATOM 843 C CA . GLN A 1 102 ? -7.179 11.840 -3.015 1.00 94.56 102 GLN A CA 1
ATOM 844 C C . GLN A 1 102 ? -6.128 10.745 -2.810 1.00 94.56 102 GLN A C 1
ATOM 846 O O . GLN A 1 102 ? -5.182 10.641 -3.587 1.00 94.56 102 GLN A O 1
ATOM 851 N N . ILE A 1 103 ? -6.308 9.903 -1.786 1.00 95.19 103 ILE A N 1
ATOM 852 C CA . ILE A 1 103 ? -5.427 8.755 -1.528 1.00 95.19 103 ILE A CA 1
ATOM 853 C C . ILE A 1 103 ? -5.501 7.763 -2.694 1.00 95.19 103 ILE A C 1
ATOM 855 O O . ILE A 1 103 ? -4.467 7.272 -3.143 1.00 95.19 103 ILE A O 1
ATOM 859 N N . ARG A 1 104 ? -6.704 7.510 -3.220 1.00 95.19 104 ARG A N 1
ATOM 860 C CA . ARG A 1 104 ? -6.930 6.660 -4.393 1.00 95.19 104 ARG A CA 1
ATOM 861 C C . ARG A 1 104 ? -6.153 7.148 -5.610 1.00 95.19 104 ARG A C 1
ATOM 863 O O . ARG A 1 104 ? -5.509 6.338 -6.266 1.00 95.19 104 ARG A O 1
ATOM 870 N N . GLU A 1 105 ? -6.202 8.442 -5.910 1.00 95.31 105 GLU A N 1
ATOM 871 C CA . GLU A 1 105 ? -5.502 9.005 -7.070 1.00 95.31 105 GLU A CA 1
ATOM 872 C C . GLU A 1 105 ? -3.980 8.816 -6.979 1.00 95.31 105 GLU A C 1
ATOM 874 O O . GLU A 1 105 ? -3.360 8.418 -7.967 1.00 95.31 105 GLU A O 1
ATOM 879 N N . ILE A 1 106 ? -3.407 8.983 -5.781 1.00 96.00 106 ILE A N 1
ATOM 880 C CA . ILE A 1 106 ? -1.991 8.692 -5.511 1.00 96.00 106 ILE A CA 1
ATOM 881 C C . ILE A 1 106 ? -1.711 7.193 -5.664 1.00 96.00 106 ILE A C 1
ATOM 883 O O . ILE A 1 106 ? -0.760 6.812 -6.343 1.00 96.00 106 ILE A O 1
ATOM 887 N N . TYR A 1 107 ? -2.538 6.334 -5.057 1.00 95.94 107 TYR A N 1
ATOM 888 C CA . TYR A 1 107 ? -2.404 4.878 -5.162 1.00 95.94 107 TYR A CA 1
ATOM 889 C C . TYR A 1 107 ? -2.369 4.419 -6.621 1.00 95.94 107 TYR A C 1
ATOM 891 O O . TYR A 1 107 ? -1.493 3.637 -6.975 1.00 95.94 107 TYR A O 1
ATOM 899 N N . LEU A 1 108 ? -3.271 4.921 -7.470 1.00 95.56 108 LEU A N 1
ATOM 900 C CA . LEU A 1 108 ? -3.319 4.528 -8.876 1.00 95.56 108 LEU A CA 1
ATOM 901 C C . LEU A 1 108 ? -2.005 4.843 -9.594 1.00 95.56 108 LEU A C 1
ATOM 903 O O . LEU A 1 108 ? -1.529 4.011 -10.361 1.00 95.56 108 LEU A O 1
ATOM 907 N N . SER A 1 109 ? -1.397 5.999 -9.320 1.00 95.75 109 SER A N 1
ATOM 908 C CA . SER A 1 109 ? -0.088 6.355 -9.873 1.00 95.75 109 SER A CA 1
ATOM 909 C C . SER A 1 109 ? 1.034 5.464 -9.348 1.00 95.75 109 SER A C 1
ATOM 911 O O . SER A 1 109 ? 1.804 4.914 -10.133 1.00 95.75 109 SER A O 1
ATOM 913 N N . VAL A 1 110 ? 1.094 5.246 -8.031 1.00 96.44 110 VAL A N 1
ATOM 914 C CA . VAL A 1 110 ? 2.064 4.326 -7.409 1.00 96.44 110 VAL A CA 1
ATOM 915 C C . VAL A 1 110 ? 1.943 2.916 -7.997 1.00 96.44 110 VAL A C 1
ATOM 917 O O . VAL A 1 110 ? 2.948 2.270 -8.289 1.00 96.44 110 VAL A O 1
ATOM 920 N N . TYR A 1 111 ? 0.716 2.447 -8.211 1.00 96.38 111 TYR A N 1
ATOM 921 C CA . TYR A 1 111 ? 0.437 1.135 -8.776 1.00 96.38 111 TYR A CA 1
ATOM 922 C C . TYR A 1 111 ? 0.927 1.004 -10.224 1.00 96.38 111 TYR A C 1
ATOM 924 O O . TYR A 1 111 ? 1.538 -0.009 -10.564 1.00 96.38 111 TYR A O 1
ATOM 932 N N . GLN A 1 112 ? 0.755 2.038 -11.057 1.00 95.00 112 GLN A N 1
ATOM 933 C CA . GLN A 1 112 ? 1.335 2.046 -12.406 1.00 95.00 112 GLN A CA 1
ATOM 934 C C . GLN A 1 112 ? 2.865 1.934 -12.365 1.00 95.00 112 GLN A C 1
ATOM 936 O O . GLN A 1 112 ? 3.431 1.160 -13.129 1.00 95.00 112 GLN A O 1
ATOM 941 N N . PHE A 1 113 ? 3.557 2.615 -11.447 1.00 95.12 113 PHE A N 1
ATOM 942 C CA . PHE A 1 113 ? 5.014 2.467 -11.337 1.00 95.12 113 PHE A CA 1
ATOM 943 C C . PHE A 1 113 ? 5.443 1.044 -10.954 1.00 95.12 113 PHE A C 1
ATOM 945 O O . PHE A 1 113 ? 6.386 0.522 -11.547 1.00 95.12 113 PHE A O 1
ATOM 952 N N . TRP A 1 114 ? 4.715 0.373 -10.056 1.00 96.50 114 TRP A N 1
ATOM 953 C CA . TRP A 1 114 ? 4.959 -1.044 -9.759 1.00 96.50 114 TRP A CA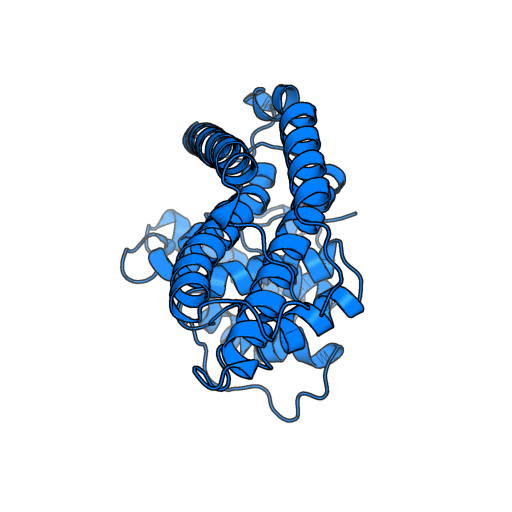 1
ATOM 954 C C . TRP A 1 114 ? 4.749 -1.954 -10.976 1.00 96.50 114 TRP A C 1
ATOM 956 O O . TRP A 1 114 ? 5.551 -2.858 -11.212 1.00 96.50 114 TRP A O 1
ATOM 966 N N . LEU A 1 115 ? 3.702 -1.712 -11.769 1.00 94.75 115 LEU A N 1
ATOM 967 C CA . LEU A 1 115 ? 3.445 -2.461 -13.002 1.00 94.75 115 LEU A CA 1
ATOM 968 C C . LEU A 1 115 ? 4.523 -2.217 -14.071 1.00 94.75 115 LEU A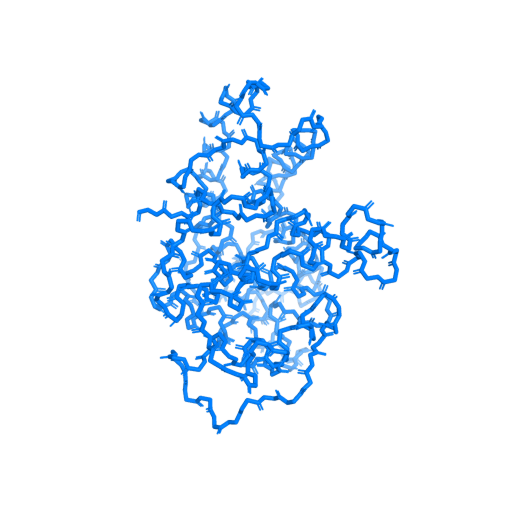 C 1
ATOM 970 O O . LEU A 1 115 ? 4.889 -3.148 -14.790 1.00 94.75 115 LEU A O 1
ATOM 974 N N . ALA A 1 116 ? 5.057 -0.997 -14.161 1.00 92.88 116 ALA A N 1
ATOM 975 C CA . ALA A 1 116 ? 6.188 -0.687 -15.030 1.00 92.88 116 ALA A CA 1
ATOM 976 C C . ALA A 1 116 ? 7.448 -1.410 -14.540 1.00 92.88 116 ALA A C 1
ATOM 978 O O . ALA A 1 116 ? 8.140 -2.046 -15.327 1.00 92.88 116 ALA A O 1
ATOM 979 N N . TYR A 1 117 ? 7.718 -1.412 -13.236 1.00 93.56 117 TYR A N 1
ATOM 980 C CA . TYR A 1 117 ? 8.838 -2.172 -12.686 1.00 93.56 117 TYR A CA 1
ATOM 981 C C . TYR A 1 117 ? 8.720 -3.683 -12.975 1.00 93.56 117 TYR A C 1
ATOM 983 O O . TYR A 1 117 ? 9.702 -4.315 -13.362 1.00 93.56 117 TYR A O 1
ATOM 991 N N . ALA A 1 118 ? 7.517 -4.263 -12.906 1.00 92.88 118 ALA A N 1
ATOM 992 C CA . ALA A 1 118 ? 7.288 -5.653 -13.313 1.00 92.88 118 ALA A CA 1
ATOM 993 C C . ALA A 1 118 ? 7.553 -5.902 -14.816 1.00 92.88 118 ALA A C 1
ATOM 995 O O . ALA A 1 118 ? 8.067 -6.961 -15.195 1.00 92.88 118 ALA A O 1
ATOM 996 N N . ASP A 1 119 ? 7.252 -4.928 -15.683 1.00 91.12 119 ASP A N 1
ATOM 997 C CA . ASP A 1 119 ? 7.608 -4.995 -17.105 1.00 91.12 119 ASP A CA 1
ATOM 998 C C . ASP A 1 119 ? 9.130 -4.927 -17.319 1.00 91.12 119 ASP A C 1
ATOM 1000 O O . ASP A 1 119 ? 9.652 -5.679 -18.144 1.00 91.12 119 ASP A O 1
ATOM 1004 N N . LEU A 1 120 ? 9.854 -4.104 -16.548 1.00 90.12 120 LEU A N 1
ATOM 1005 C CA . LEU A 1 120 ? 11.323 -4.064 -16.567 1.00 90.12 120 LEU A CA 1
ATOM 1006 C C . LEU A 1 120 ? 11.922 -5.415 -16.156 1.00 90.12 120 LEU A C 1
ATOM 1008 O O . LEU A 1 120 ? 12.805 -5.933 -16.839 1.00 90.12 120 LEU A O 1
ATOM 1012 N N . LEU A 1 121 ? 11.410 -6.028 -15.084 1.00 90.62 121 LEU A N 1
ATOM 1013 C CA . LEU A 1 121 ? 11.834 -7.369 -14.677 1.00 90.62 121 LEU A CA 1
ATOM 1014 C C . LEU A 1 121 ? 11.577 -8.394 -15.784 1.00 90.62 121 LEU A C 1
ATOM 1016 O O . LEU A 1 121 ? 12.453 -9.200 -16.089 1.00 90.62 121 LEU A O 1
ATOM 1020 N N . SER A 1 122 ? 10.417 -8.334 -16.439 1.00 88.38 122 SER A N 1
ATOM 1021 C CA . SER A 1 122 ? 10.092 -9.220 -17.566 1.00 88.38 122 SER A CA 1
ATOM 1022 C C . SER A 1 122 ? 11.065 -9.045 -18.741 1.00 88.38 122 SER A C 1
ATOM 1024 O O . SER A 1 122 ? 11.486 -10.033 -19.347 1.00 88.38 122 SER A O 1
ATOM 1026 N N . LEU A 1 123 ? 11.471 -7.806 -19.035 1.00 87.38 123 LEU A N 1
ATOM 1027 C CA . LEU A 1 123 ? 12.477 -7.495 -20.054 1.00 87.38 123 LEU A CA 1
ATOM 1028 C C . LEU A 1 123 ? 13.866 -8.037 -19.672 1.00 87.38 123 LEU A C 1
ATOM 1030 O O . LEU A 1 123 ? 14.557 -8.627 -20.499 1.00 87.38 123 LEU A O 1
ATOM 1034 N N . ILE A 1 124 ? 14.283 -7.913 -18.412 1.00 87.44 124 ILE A N 1
ATOM 1035 C CA . ILE A 1 124 ? 15.549 -8.498 -17.930 1.00 87.44 124 ILE A CA 1
ATOM 1036 C C . ILE A 1 124 ? 15.515 -10.029 -18.037 1.00 87.44 124 ILE A C 1
ATOM 1038 O O . ILE A 1 124 ? 16.492 -10.657 -18.459 1.00 87.44 124 ILE A O 1
ATOM 1042 N N . GLN A 1 125 ? 14.378 -10.644 -17.705 1.00 86.19 125 GLN A N 1
ATOM 1043 C CA . GLN A 1 125 ? 14.179 -12.088 -17.829 1.00 86.19 125 GLN A CA 1
ATOM 1044 C C . GLN A 1 125 ? 14.262 -12.556 -19.289 1.00 86.19 125 GLN A C 1
ATOM 1046 O O . GLN A 1 125 ? 14.869 -13.598 -19.551 1.00 86.19 125 GLN A O 1
ATOM 1051 N N . SER A 1 126 ? 13.740 -11.789 -20.258 1.00 84.88 126 SER A N 1
ATOM 1052 C CA . SER A 1 126 ? 13.842 -12.149 -21.682 1.00 84.88 126 SER A CA 1
ATOM 1053 C C . SER A 1 126 ? 15.286 -12.167 -22.199 1.00 84.88 126 SER A C 1
ATOM 1055 O O . SER A 1 126 ? 15.575 -12.875 -23.161 1.00 84.88 126 SER A O 1
ATOM 1057 N N . HIS A 1 127 ? 16.208 -11.473 -21.524 1.00 80.50 127 HIS A N 1
ATOM 1058 C CA . HIS A 1 127 ? 17.653 -11.517 -21.787 1.00 80.50 127 HIS A CA 1
ATOM 1059 C C . HIS A 1 127 ? 18.374 -12.696 -21.097 1.00 80.50 127 HIS A C 1
ATOM 1061 O O . HIS A 1 127 ? 19.600 -12.813 -21.161 1.00 80.50 127 HIS A O 1
ATOM 1067 N N . GLY A 1 128 ? 17.633 -13.593 -20.436 1.00 71.50 128 GLY A N 1
ATOM 1068 C CA . GLY A 1 128 ? 18.149 -14.837 -19.858 1.00 71.50 128 GLY A CA 1
ATOM 1069 C C . GLY A 1 128 ? 18.946 -14.675 -18.561 1.00 71.50 128 GLY A C 1
ATOM 1070 O O . GLY A 1 128 ? 19.648 -15.609 -18.175 1.00 71.50 128 GLY A O 1
ATOM 1071 N N . GLN A 1 129 ? 18.870 -13.516 -17.896 1.00 66.00 129 GLN A N 1
ATOM 1072 C CA . GLN A 1 129 ? 19.677 -13.221 -16.703 1.00 66.00 129 GLN A CA 1
ATOM 1073 C C . GLN A 1 129 ? 18.990 -13.544 -15.368 1.00 66.00 129 GLN A C 1
ATOM 1075 O O . GLN A 1 129 ? 19.683 -13.703 -14.365 1.00 66.00 129 GLN A O 1
ATOM 1080 N N . GLN A 1 130 ? 17.662 -13.681 -15.320 1.00 61.69 130 GLN A N 1
ATOM 1081 C CA . GLN A 1 130 ? 16.928 -13.995 -14.089 1.00 61.69 130 GLN A CA 1
ATOM 1082 C C . GLN A 1 130 ? 15.728 -14.905 -14.389 1.00 61.69 130 GLN A C 1
ATOM 1084 O O . GLN A 1 130 ? 15.105 -14.790 -15.439 1.00 61.69 130 GLN A O 1
ATOM 1089 N N . LEU A 1 131 ? 15.406 -15.828 -13.480 1.00 58.94 131 LEU A N 1
ATOM 1090 C CA . LEU A 1 131 ? 14.191 -16.644 -13.541 1.00 58.94 131 LEU A CA 1
ATOM 1091 C C . LEU A 1 131 ? 13.356 -16.360 -12.292 1.00 58.94 131 LEU A C 1
ATOM 1093 O O . LEU A 1 131 ? 13.836 -16.588 -11.185 1.00 58.94 131 LEU A O 1
ATOM 1097 N N . GLY A 1 132 ? 12.114 -15.906 -12.483 1.00 63.31 132 GLY A N 1
ATOM 1098 C CA . GLY A 1 132 ? 11.081 -15.918 -11.441 1.00 63.31 132 GLY A CA 1
ATOM 1099 C C . GLY A 1 132 ? 11.277 -14.939 -10.281 1.00 63.31 132 GLY A C 1
ATOM 1100 O O . GLY A 1 132 ? 10.929 -15.280 -9.155 1.00 63.31 132 GLY A O 1
ATOM 1101 N N . VAL A 1 133 ? 11.833 -13.750 -10.531 1.00 79.00 133 VAL A N 1
ATOM 1102 C CA . VAL A 1 133 ? 11.909 -12.686 -9.513 1.00 79.00 133 VAL A CA 1
ATOM 1103 C C . VAL A 1 133 ? 10.586 -11.926 -9.495 1.00 79.00 133 VAL A C 1
ATOM 1105 O O . VAL A 1 133 ? 10.171 -11.390 -10.524 1.00 79.00 133 VAL A O 1
ATOM 1108 N N . ALA A 1 134 ? 9.917 -11.918 -8.342 1.00 88.62 134 ALA A N 1
ATOM 1109 C CA . ALA A 1 134 ? 8.697 -11.148 -8.139 1.00 88.62 134 ALA A CA 1
ATOM 1110 C C . ALA A 1 134 ? 9.027 -9.657 -8.038 1.00 88.62 134 ALA A C 1
ATOM 1112 O O . ALA A 1 134 ? 10.042 -9.278 -7.457 1.00 88.62 134 ALA A O 1
ATOM 1113 N N . ALA A 1 135 ? 8.142 -8.803 -8.553 1.00 92.44 135 ALA A N 1
ATOM 1114 C CA . ALA A 1 135 ? 8.295 -7.363 -8.395 1.00 92.44 135 ALA A CA 1
ATOM 1115 C C . ALA A 1 135 ? 8.258 -6.958 -6.917 1.00 92.44 135 ALA A C 1
ATOM 1117 O O . ALA A 1 135 ? 8.917 -5.999 -6.530 1.00 92.44 135 ALA A O 1
ATOM 1118 N N . ILE A 1 136 ? 7.515 -7.685 -6.082 1.00 94.19 136 ILE A N 1
ATOM 1119 C CA . ILE A 1 136 ? 7.427 -7.475 -4.637 1.00 94.19 136 ILE A CA 1
ATOM 1120 C C . ILE A 1 136 ? 7.704 -8.806 -3.930 1.00 94.19 136 ILE A C 1
ATOM 1122 O O . ILE A 1 136 ? 6.987 -9.783 -4.131 1.00 94.19 136 ILE A O 1
ATOM 1126 N N . GLU A 1 137 ? 8.722 -8.849 -3.070 1.00 91.75 137 GLU A N 1
ATOM 1127 C CA . GLU A 1 137 ? 9.082 -10.063 -2.331 1.00 91.75 137 GLU A CA 1
ATOM 1128 C C . GLU A 1 137 ? 8.496 -10.028 -0.915 1.00 91.75 137 GLU A C 1
ATOM 1130 O O . GLU A 1 137 ? 8.828 -9.155 -0.117 1.00 91.75 137 GLU A O 1
ATOM 1135 N N . LEU A 1 138 ? 7.658 -11.002 -0.532 1.00 90.12 138 LEU A N 1
ATOM 1136 C CA . LEU A 1 138 ? 7.038 -11.010 0.807 1.00 90.12 138 LEU A CA 1
ATOM 1137 C C . LEU A 1 138 ? 8.048 -11.058 1.967 1.00 90.12 138 LEU A C 1
ATOM 1139 O O . LEU A 1 138 ? 7.736 -10.648 3.084 1.00 90.12 138 LEU A O 1
ATOM 1143 N N . THR A 1 139 ? 9.256 -11.567 1.744 1.00 87.38 139 THR A N 1
ATOM 1144 C CA . THR A 1 139 ? 10.297 -11.673 2.776 1.00 87.38 139 THR A CA 1
ATOM 1145 C C . THR A 1 139 ? 10.880 -10.314 3.172 1.00 87.38 139 THR A C 1
ATOM 1147 O O . THR A 1 139 ? 11.274 -10.150 4.334 1.00 87.38 139 THR A O 1
ATOM 1150 N N . THR A 1 140 ? 10.913 -9.351 2.246 1.00 89.12 140 THR A N 1
ATOM 1151 C CA . THR A 1 140 ? 11.517 -8.018 2.429 1.00 89.12 140 THR A CA 1
ATOM 1152 C C . THR A 1 140 ? 10.500 -6.884 2.341 1.00 89.12 140 THR A C 1
ATOM 1154 O O . THR A 1 140 ? 10.595 -5.922 3.100 1.00 89.12 140 THR A O 1
ATOM 1157 N N . ASP A 1 141 ? 9.480 -7.031 1.500 1.00 93.56 141 ASP A N 1
ATOM 1158 C CA . ASP A 1 141 ? 8.577 -5.958 1.079 1.00 93.56 141 ASP A CA 1
ATOM 1159 C C . ASP A 1 141 ? 7.144 -6.161 1.583 1.00 93.56 141 ASP A C 1
ATOM 1161 O O . ASP A 1 141 ? 6.206 -5.539 1.087 1.00 93.56 141 ASP A O 1
ATOM 1165 N N . TYR A 1 142 ? 6.953 -7.019 2.588 1.00 94.50 142 TYR A N 1
ATOM 1166 C CA . TYR A 1 142 ? 5.636 -7.456 3.062 1.00 94.50 142 TYR A CA 1
ATOM 1167 C C . TYR A 1 142 ? 4.628 -6.322 3.280 1.00 94.50 142 TYR A C 1
ATOM 1169 O O . TYR A 1 142 ? 3.475 -6.397 2.866 1.00 94.50 142 TYR A O 1
ATOM 1177 N N . SER A 1 143 ? 5.062 -5.243 3.934 1.00 95.31 143 SER A N 1
ATOM 1178 C CA . SER A 1 143 ? 4.193 -4.098 4.205 1.00 95.31 143 SER A CA 1
ATOM 1179 C C . SER A 1 143 ? 3.799 -3.322 2.946 1.00 95.31 143 SER A C 1
ATOM 1181 O O . SER A 1 143 ? 2.725 -2.728 2.931 1.00 95.31 143 SER A O 1
ATOM 1183 N N . HIS A 1 144 ? 4.614 -3.356 1.889 1.00 96.69 144 HIS A N 1
ATOM 1184 C CA . HIS A 1 144 ? 4.289 -2.754 0.594 1.00 96.69 144 HIS A CA 1
ATOM 1185 C C . HIS A 1 144 ? 3.217 -3.586 -0.107 1.00 96.69 144 HIS A C 1
ATOM 1187 O O . HIS A 1 144 ? 2.198 -3.036 -0.517 1.00 96.69 144 HIS A O 1
ATOM 1193 N N . ALA A 1 145 ? 3.394 -4.914 -0.139 1.00 96.06 145 ALA A N 1
ATOM 1194 C CA . ALA A 1 145 ? 2.392 -5.847 -0.654 1.00 96.06 145 ALA A CA 1
ATOM 1195 C C . ALA A 1 145 ? 1.038 -5.653 0.042 1.00 96.06 145 ALA A C 1
ATOM 1197 O O . ALA A 1 145 ? 0.015 -5.449 -0.609 1.00 96.06 145 ALA A O 1
ATOM 1198 N N . LEU A 1 146 ? 1.043 -5.653 1.378 1.00 96.69 146 LEU A N 1
ATOM 1199 C CA . LEU A 1 146 ? -0.170 -5.526 2.178 1.00 96.69 146 LEU A CA 1
ATOM 1200 C C . LEU A 1 146 ? -0.867 -4.172 1.974 1.00 96.69 146 LEU A C 1
ATOM 1202 O O . LEU A 1 146 ? -2.092 -4.131 1.871 1.00 96.69 146 LEU A O 1
ATOM 1206 N N . LEU A 1 147 ? -0.114 -3.068 1.897 1.00 97.06 147 LEU A N 1
ATOM 1207 C CA . LEU A 1 147 ? -0.697 -1.744 1.670 1.00 97.06 147 LEU A CA 1
ATOM 1208 C C . LEU A 1 147 ? -1.296 -1.617 0.262 1.00 97.06 147 LEU A C 1
ATOM 1210 O O . LEU A 1 147 ? -2.398 -1.087 0.126 1.00 97.06 147 LEU A O 1
ATOM 1214 N N . LEU A 1 148 ? -0.617 -2.132 -0.768 1.00 96.81 148 LEU A N 1
ATOM 1215 C CA . LEU A 1 148 ? -1.141 -2.144 -2.137 1.00 96.81 148 LEU A CA 1
ATOM 1216 C C . LEU A 1 148 ? -2.397 -3.008 -2.251 1.00 96.81 148 LEU A C 1
ATOM 1218 O O . LEU A 1 148 ? -3.382 -2.552 -2.823 1.00 96.81 148 LEU A O 1
ATOM 1222 N N . LEU A 1 149 ? -2.414 -4.198 -1.641 1.00 96.12 149 LEU A N 1
ATOM 1223 C CA . LEU A 1 149 ? -3.608 -5.049 -1.592 1.00 96.12 149 LEU A CA 1
ATOM 1224 C C . LEU A 1 149 ? -4.760 -4.372 -0.848 1.00 96.12 149 LEU A C 1
ATOM 1226 O O . LEU A 1 149 ? -5.902 -4.436 -1.297 1.00 96.12 149 LEU A O 1
ATOM 1230 N N . CYS A 1 150 ? -4.473 -3.672 0.253 1.00 96.06 150 CYS A N 1
ATOM 1231 C CA . CYS A 1 150 ? -5.483 -2.886 0.957 1.00 96.06 150 CYS A CA 1
ATOM 1232 C C . CYS A 1 150 ? -6.087 -1.818 0.043 1.00 96.06 150 CYS A C 1
ATOM 1234 O O . CYS A 1 150 ? -7.306 -1.657 0.013 1.00 96.06 150 CYS A O 1
ATOM 1236 N N . CYS A 1 151 ? -5.252 -1.109 -0.717 1.00 95.75 151 CYS A N 1
ATOM 1237 C CA . CYS A 1 151 ? -5.714 -0.106 -1.670 1.00 95.75 151 CYS A CA 1
ATOM 1238 C C . CYS A 1 151 ? -6.510 -0.726 -2.820 1.00 95.75 151 CYS A C 1
ATOM 1240 O O . CYS A 1 151 ? -7.565 -0.202 -3.156 1.00 95.75 151 CYS A O 1
ATOM 1242 N N . ALA A 1 152 ? -6.057 -1.845 -3.387 1.00 94.50 152 ALA A N 1
ATOM 1243 C CA . ALA A 1 152 ? -6.769 -2.544 -4.453 1.00 94.50 152 ALA A CA 1
ATOM 1244 C C . ALA A 1 152 ? -8.169 -2.980 -3.993 1.00 94.50 152 ALA A C 1
ATOM 1246 O O . ALA A 1 152 ? -9.148 -2.732 -4.686 1.00 94.50 152 ALA A O 1
ATOM 1247 N N . ILE A 1 153 ? -8.285 -3.518 -2.775 1.00 93.62 153 ILE A N 1
ATOM 1248 C CA . ILE A 1 153 ? -9.567 -3.932 -2.184 1.00 93.62 153 ILE A CA 1
ATOM 1249 C C . ILE A 1 153 ? -10.482 -2.740 -1.875 1.00 93.62 153 ILE A C 1
ATOM 1251 O O . ILE A 1 153 ? -11.701 -2.854 -1.985 1.00 93.62 153 ILE A O 1
ATOM 1255 N N . CYS A 1 154 ? -9.921 -1.604 -1.455 1.00 92.25 154 CYS A N 1
ATOM 1256 C CA . CYS A 1 154 ? -10.721 -0.451 -1.035 1.00 92.25 154 CYS A CA 1
ATOM 1257 C C . CYS A 1 154 ? -11.072 0.514 -2.178 1.00 92.25 154 CYS A C 1
ATOM 1259 O O . CYS A 1 154 ? -12.119 1.156 -2.132 1.00 92.25 154 CYS A O 1
ATOM 1261 N N . TYR A 1 155 ? -10.198 0.645 -3.176 1.00 90.44 155 TYR A N 1
ATOM 1262 C CA . TYR A 1 155 ? -10.253 1.689 -4.205 1.00 90.44 155 TYR A CA 1
ATOM 1263 C C . TYR A 1 155 ? -10.168 1.171 -5.642 1.00 90.44 155 TYR A C 1
ATOM 1265 O O . TYR A 1 155 ? -10.555 1.898 -6.569 1.00 90.44 155 TYR A O 1
ATOM 1273 N N . GLY A 1 156 ? -9.565 -0.004 -5.817 1.00 81.56 156 GLY A N 1
ATOM 1274 C CA . GLY A 1 156 ? -9.360 -0.648 -7.105 1.00 81.56 156 GLY A CA 1
ATOM 1275 C C . GLY A 1 156 ? -10.570 -1.467 -7.532 1.00 81.56 156 GLY A C 1
ATOM 1276 O O . GLY A 1 156 ? -11.637 -1.433 -6.913 1.00 81.56 156 GLY A O 1
ATOM 1277 N N . ASP A 1 157 ? -10.390 -2.197 -8.623 1.00 85.06 157 ASP A N 1
ATOM 1278 C CA . ASP A 1 157 ? -11.306 -3.248 -9.041 1.00 85.06 157 ASP A CA 1
ATOM 1279 C C . ASP A 1 157 ? -10.698 -4.639 -8.798 1.00 85.06 157 ASP A C 1
ATOM 1281 O O . ASP A 1 157 ? -9.562 -4.796 -8.347 1.00 85.06 157 ASP A O 1
ATOM 1285 N N . GLU A 1 158 ? -11.476 -5.679 -9.091 1.00 89.06 158 GLU A N 1
ATOM 1286 C CA . GLU A 1 158 ? -11.021 -7.066 -8.972 1.00 89.06 158 GLU A CA 1
ATOM 1287 C C . GLU A 1 158 ? -9.763 -7.346 -9.816 1.00 89.06 158 GLU A C 1
ATOM 1289 O O . GLU A 1 158 ? -8.904 -8.133 -9.411 1.00 89.06 158 GLU A O 1
ATOM 1294 N N . ALA A 1 159 ? -9.605 -6.667 -10.958 1.00 90.56 159 ALA A N 1
ATOM 1295 C CA . ALA A 1 159 ? -8.450 -6.854 -11.826 1.00 90.56 159 ALA A CA 1
ATOM 1296 C C . ALA A 1 159 ? -7.167 -6.301 -11.192 1.00 90.56 159 ALA A C 1
ATOM 1298 O O . ALA A 1 159 ? -6.116 -6.923 -11.352 1.00 90.56 159 ALA A O 1
ATOM 1299 N N . ASP A 1 160 ? -7.235 -5.194 -10.449 1.00 90.75 160 ASP A N 1
ATOM 1300 C CA . ASP A 1 160 ? -6.094 -4.663 -9.690 1.00 90.75 160 ASP A CA 1
ATOM 1301 C C . ASP A 1 160 ? -5.641 -5.637 -8.591 1.00 90.75 160 ASP A C 1
ATOM 1303 O O . ASP A 1 160 ? -4.439 -5.843 -8.389 1.00 90.75 160 ASP A O 1
ATOM 1307 N N . ILE A 1 161 ? -6.591 -6.285 -7.905 1.00 92.56 161 ILE A N 1
ATOM 1308 C CA . ILE A 1 161 ? -6.296 -7.292 -6.873 1.00 92.56 161 ILE A CA 1
ATOM 1309 C C . ILE A 1 161 ? -5.578 -8.487 -7.510 1.00 92.56 161 ILE A C 1
ATOM 1311 O O . ILE A 1 161 ? -4.475 -8.844 -7.087 1.00 92.56 161 ILE A O 1
ATOM 1315 N N . ILE A 1 162 ? -6.157 -9.050 -8.575 1.00 92.12 162 ILE A N 1
ATOM 1316 C CA . ILE A 1 162 ? -5.590 -10.192 -9.306 1.00 92.12 162 ILE A CA 1
ATOM 1317 C C . ILE A 1 162 ? -4.199 -9.854 -9.848 1.00 92.12 162 ILE A C 1
ATOM 1319 O O . ILE A 1 162 ? -3.255 -10.606 -9.624 1.00 92.12 162 ILE A O 1
ATOM 1323 N N . LYS A 1 163 ? -4.029 -8.703 -10.507 1.00 91.94 163 LYS A N 1
ATOM 1324 C CA . LYS A 1 163 ? -2.728 -8.265 -11.038 1.00 91.94 163 LYS A CA 1
ATOM 1325 C C . LYS A 1 163 ? -1.695 -8.007 -9.945 1.00 91.94 163 LYS A C 1
ATOM 1327 O O . LYS A 1 163 ? -0.508 -8.189 -10.194 1.00 91.94 163 LYS A O 1
ATOM 1332 N N . THR A 1 164 ? -2.107 -7.585 -8.752 1.00 93.81 164 THR A N 1
ATOM 1333 C CA . THR A 1 164 ? -1.179 -7.449 -7.621 1.00 93.81 164 THR A CA 1
ATOM 1334 C C . THR A 1 164 ? -0.675 -8.821 -7.175 1.00 93.81 164 THR A C 1
ATOM 1336 O O . THR A 1 164 ? 0.529 -9.005 -7.014 1.00 93.81 164 THR A O 1
ATOM 1339 N N . ILE A 1 165 ? -1.568 -9.801 -7.021 1.00 92.00 165 ILE A N 1
ATOM 1340 C CA . ILE A 1 165 ? -1.208 -11.138 -6.527 1.00 92.00 165 ILE A CA 1
ATOM 1341 C C . ILE A 1 165 ? -0.444 -11.954 -7.578 1.00 92.00 165 ILE A C 1
ATOM 1343 O O . ILE A 1 165 ? 0.619 -12.499 -7.284 1.00 92.00 165 ILE A O 1
ATOM 1347 N N . ASP A 1 166 ? -0.957 -12.023 -8.803 1.00 88.88 166 ASP A N 1
ATOM 1348 C CA . ASP A 1 166 ? -0.343 -12.773 -9.902 1.00 88.88 166 ASP A CA 1
ATOM 1349 C C . ASP A 1 166 ? 0.843 -11.995 -10.494 1.00 88.88 166 ASP A C 1
ATOM 1351 O O . ASP A 1 166 ? 1.966 -12.482 -10.540 1.00 88.88 166 ASP A O 1
ATOM 1355 N N . GLY A 1 167 ? 0.633 -10.732 -10.869 1.00 87.69 167 GLY A N 1
ATOM 1356 C CA . GLY A 1 167 ? 1.616 -9.955 -11.628 1.00 87.69 167 GLY A CA 1
ATOM 1357 C C . GLY A 1 167 ? 2.765 -9.373 -10.803 1.00 87.69 167 GLY A C 1
ATOM 1358 O O . GLY A 1 167 ? 3.907 -9.398 -11.259 1.00 87.69 167 GLY A O 1
ATOM 1359 N N . LEU A 1 168 ? 2.494 -8.830 -9.610 1.00 94.38 168 LEU A N 1
ATOM 1360 C CA . LEU A 1 168 ? 3.542 -8.202 -8.791 1.00 94.38 168 LEU A CA 1
ATOM 1361 C C . LEU A 1 168 ? 4.183 -9.177 -7.806 1.00 94.38 168 LEU A C 1
ATOM 1363 O O . LEU A 1 168 ? 5.388 -9.106 -7.568 1.00 94.38 168 LEU A O 1
ATOM 1367 N N . LEU A 1 169 ? 3.385 -10.074 -7.230 1.00 93.06 169 LEU A N 1
ATOM 1368 C CA . LEU A 1 169 ? 3.839 -10.995 -6.193 1.00 93.06 169 LEU A CA 1
ATOM 1369 C C . LEU A 1 169 ? 4.159 -12.411 -6.717 1.00 93.06 169 LEU A C 1
ATOM 1371 O O . LEU A 1 169 ? 4.773 -13.184 -5.984 1.00 93.06 169 LEU A O 1
ATOM 1375 N N . LEU A 1 170 ? 3.782 -12.744 -7.962 1.00 89.19 170 LEU A N 1
ATOM 1376 C CA . LEU A 1 170 ? 3.975 -14.060 -8.597 1.00 89.19 170 LEU A CA 1
ATOM 1377 C C . LEU A 1 170 ? 3.379 -15.234 -7.798 1.00 89.19 170 LEU A C 1
ATOM 1379 O O . LEU A 1 170 ? 4.051 -16.246 -7.596 1.00 89.19 170 LEU A O 1
ATOM 1383 N N . TYR A 1 171 ? 2.122 -15.108 -7.352 1.00 83.00 171 TYR A N 1
ATOM 1384 C CA . TYR A 1 171 ? 1.441 -16.092 -6.491 1.00 83.00 171 TYR A CA 1
ATOM 1385 C C . TYR A 1 171 ? 2.263 -16.443 -5.245 1.00 83.00 171 TYR A C 1
ATOM 1387 O O . TYR A 1 171 ? 2.684 -17.591 -5.053 1.00 83.00 171 TYR A O 1
ATOM 1395 N N . PRO A 1 172 ? 2.527 -15.456 -4.380 1.00 79.94 172 PRO A N 1
ATOM 1396 C CA . PRO A 1 172 ? 3.266 -15.722 -3.168 1.00 79.94 172 PRO A CA 1
ATOM 1397 C C . PRO A 1 172 ? 2.393 -16.587 -2.252 1.00 79.94 172 PRO A C 1
ATOM 1399 O O . PRO A 1 172 ? 1.167 -16.529 -2.321 1.00 79.94 172 PRO A O 1
ATOM 1402 N N . SER A 1 173 ? 3.013 -17.346 -1.355 1.00 81.75 173 SER A N 1
ATOM 1403 C CA . SER A 1 173 ? 2.261 -18.108 -0.361 1.00 81.75 173 SER A CA 1
ATOM 1404 C C . SER A 1 173 ? 2.687 -17.729 1.044 1.00 81.75 173 SER A C 1
ATOM 1406 O O . SER A 1 173 ? 3.830 -17.930 1.463 1.00 81.75 173 SER A O 1
ATOM 1408 N N . ASP A 1 174 ? 1.736 -17.161 1.768 1.00 92.81 174 ASP A N 1
ATOM 1409 C CA . ASP A 1 174 ? 1.760 -16.981 3.209 1.00 92.81 174 ASP A CA 1
ATOM 1410 C C . ASP A 1 174 ? 0.309 -16.927 3.696 1.00 92.81 174 ASP A C 1
ATOM 1412 O O . ASP A 1 174 ? -0.607 -16.640 2.929 1.00 92.81 174 ASP A O 1
ATOM 1416 N N . ARG A 1 175 ? 0.078 -17.220 4.974 1.00 93.12 175 ARG A N 1
ATOM 1417 C CA . ARG A 1 175 ? -1.272 -17.413 5.501 1.00 93.12 175 ARG A CA 1
ATOM 1418 C C . ARG A 1 175 ? -2.191 -16.217 5.262 1.00 93.12 175 ARG A C 1
ATOM 1420 O O . ARG A 1 175 ? -3.348 -16.413 4.902 1.00 93.12 175 ARG A O 1
ATOM 1427 N N . LEU A 1 176 ? -1.703 -14.993 5.478 1.00 93.88 176 LEU A N 1
ATOM 1428 C CA . LEU A 1 176 ? -2.512 -13.782 5.326 1.00 93.88 176 LEU A CA 1
ATOM 1429 C C . LEU A 1 176 ? -2.770 -13.472 3.850 1.00 93.88 176 LEU A C 1
ATOM 1431 O O . LEU A 1 176 ? -3.903 -13.175 3.487 1.00 93.88 176 LEU A O 1
ATOM 1435 N N . ILE A 1 177 ? -1.750 -13.555 3.001 1.00 93.81 177 ILE A N 1
ATOM 1436 C CA . ILE A 1 177 ? -1.890 -13.282 1.572 1.00 93.81 177 ILE A CA 1
ATOM 1437 C C . ILE A 1 177 ? -2.764 -14.347 0.907 1.00 93.81 177 ILE A C 1
ATOM 1439 O O . ILE A 1 177 ? -3.633 -13.982 0.119 1.00 93.81 177 ILE A O 1
ATOM 1443 N N . ASP A 1 178 ? -2.649 -15.620 1.286 1.00 92.31 178 ASP A N 1
ATOM 1444 C CA . ASP A 1 178 ? -3.521 -16.696 0.799 1.00 92.31 178 ASP A CA 1
ATOM 1445 C C . ASP A 1 178 ? -4.986 -16.437 1.181 1.00 92.31 178 ASP A C 1
ATOM 1447 O O . ASP A 1 178 ? -5.878 -16.574 0.348 1.00 92.31 178 ASP A O 1
ATOM 1451 N N . LEU A 1 179 ? -5.245 -15.990 2.417 1.00 91.94 179 LEU A N 1
ATOM 1452 C CA . LEU A 1 179 ? -6.586 -15.593 2.870 1.00 91.94 179 LEU A CA 1
ATOM 1453 C C . LEU A 1 179 ? -7.150 -14.413 2.079 1.00 91.94 179 LEU A C 1
ATOM 1455 O O . LEU A 1 179 ? -8.334 -14.409 1.749 1.00 91.94 179 LEU A O 1
ATOM 1459 N N . ILE A 1 180 ? -6.312 -13.415 1.791 1.00 92.62 180 ILE A N 1
ATOM 1460 C CA . ILE A 1 180 ? -6.695 -12.248 0.991 1.00 92.62 180 ILE A CA 1
ATOM 1461 C C . ILE A 1 180 ? -6.988 -12.654 -0.454 1.00 92.62 180 ILE A C 1
ATOM 1463 O O . ILE A 1 180 ? -7.917 -12.131 -1.063 1.00 92.62 180 ILE A O 1
ATOM 1467 N N . SER A 1 181 ? -6.210 -13.596 -0.983 1.00 91.06 181 SER A N 1
ATOM 1468 C CA . SER A 1 181 ? -6.264 -14.052 -2.373 1.00 91.06 181 SER A CA 1
ATOM 1469 C C . SER A 1 181 ? -7.412 -15.023 -2.643 1.00 91.06 181 SER A C 1
ATOM 1471 O O . SER A 1 181 ? -7.922 -15.065 -3.760 1.00 91.06 181 SER A O 1
ATOM 1473 N N . TYR A 1 182 ? -7.839 -15.781 -1.629 1.00 89.44 182 TYR A N 1
ATOM 1474 C CA . TYR A 1 182 ? -8.814 -16.869 -1.744 1.00 89.44 182 TYR A CA 1
ATOM 1475 C C . TYR A 1 182 ? -10.121 -16.510 -2.481 1.00 89.44 182 TYR A C 1
ATOM 1477 O O . TYR A 1 182 ? -10.597 -17.333 -3.259 1.00 89.44 182 TYR A O 1
ATOM 1485 N N . PRO A 1 183 ? -10.730 -15.319 -2.299 1.00 89.38 183 PRO A N 1
ATOM 1486 C CA . PRO A 1 183 ? -11.957 -14.972 -3.022 1.00 89.38 183 PRO A CA 1
ATOM 1487 C C . PRO A 1 183 ? -11.752 -14.673 -4.512 1.00 89.38 183 PRO A C 1
ATOM 1489 O O . PRO A 1 183 ? -12.724 -14.695 -5.263 1.00 89.38 183 PRO A O 1
ATOM 1492 N N . TYR A 1 184 ? -10.522 -14.363 -4.925 1.00 89.06 184 TYR A N 1
ATOM 1493 C CA . TYR A 1 184 ? -10.202 -13.832 -6.254 1.00 89.06 184 TYR A CA 1
ATOM 1494 C C . TYR A 1 184 ? -9.439 -14.828 -7.128 1.00 89.06 184 TYR A C 1
ATOM 1496 O O . TYR A 1 184 ? -9.419 -14.695 -8.349 1.00 89.06 184 TYR A O 1
ATOM 1504 N N . LEU A 1 185 ? -8.785 -15.811 -6.509 1.00 85.38 185 LEU A N 1
ATOM 1505 C CA . LEU A 1 185 ? -7.921 -16.782 -7.170 1.00 85.38 185 LEU A CA 1
ATOM 1506 C C . LEU A 1 185 ? -8.244 -18.194 -6.685 1.00 85.38 185 LEU A C 1
ATOM 1508 O O . LEU A 1 185 ? -8.685 -18.392 -5.554 1.00 85.38 185 LEU A O 1
ATOM 1512 N N . GLU A 1 186 ? -7.981 -19.192 -7.530 1.00 76.94 186 GLU A N 1
ATOM 1513 C CA . GLU A 1 186 ? -8.092 -20.609 -7.164 1.00 76.94 186 GLU A CA 1
ATOM 1514 C C . GLU A 1 186 ? -6.952 -21.005 -6.209 1.00 76.94 186 GLU A C 1
ATOM 1516 O O . GLU A 1 186 ? -5.974 -21.646 -6.586 1.00 76.94 186 GLU A O 1
ATOM 1521 N N . VAL A 1 187 ? -7.057 -20.587 -4.947 1.00 72.94 187 VAL A N 1
ATOM 1522 C CA . VAL A 1 187 ? -6.129 -20.976 -3.883 1.00 72.94 187 VAL A CA 1
ATOM 1523 C C . VAL A 1 187 ? -6.542 -22.356 -3.364 1.00 72.94 187 VAL A C 1
ATOM 1525 O O . VAL A 1 187 ? -7.526 -22.487 -2.637 1.00 72.94 187 VAL A O 1
ATOM 1528 N N . GLU A 1 188 ? -5.796 -23.402 -3.735 1.00 74.62 188 GLU A N 1
ATOM 1529 C CA . GLU A 1 188 ? -6.107 -24.788 -3.341 1.00 74.62 188 GLU A CA 1
ATOM 1530 C C . GLU A 1 188 ? -5.993 -25.015 -1.824 1.00 74.62 188 GLU A C 1
ATOM 1532 O O . GLU A 1 188 ? -6.772 -25.770 -1.237 1.00 74.62 188 GLU A O 1
ATOM 1537 N N . THR A 1 189 ? -5.020 -24.364 -1.178 1.00 83.38 189 THR A N 1
ATOM 1538 C CA . THR A 1 189 ? -4.750 -24.489 0.260 1.00 83.38 189 THR A CA 1
ATOM 1539 C C . THR A 1 189 ? -4.219 -23.182 0.831 1.00 83.38 189 THR A C 1
ATOM 1541 O O . THR A 1 189 ? -3.326 -22.582 0.244 1.00 83.38 189 THR A O 1
ATOM 1544 N N . ILE A 1 190 ? -4.707 -22.788 2.009 1.00 88.31 190 ILE A N 1
ATOM 1545 C CA . ILE A 1 190 ? -4.160 -21.662 2.776 1.00 88.31 190 ILE A CA 1
ATOM 1546 C C . ILE A 1 190 ? -2.920 -22.143 3.540 1.00 88.31 190 ILE A C 1
ATOM 1548 O O . ILE A 1 190 ? -2.995 -23.126 4.282 1.00 88.31 190 ILE A O 1
ATOM 1552 N N . SER A 1 191 ? -1.796 -21.446 3.384 1.00 90.69 191 SER A N 1
ATOM 1553 C CA . SER A 1 191 ? -0.545 -21.729 4.089 1.00 90.69 191 SER A CA 1
ATOM 1554 C C . SER A 1 191 ? -0.702 -21.648 5.607 1.00 90.69 191 SER A C 1
ATOM 1556 O O . SER A 1 191 ? -1.423 -20.812 6.151 1.00 90.69 191 SER A O 1
ATOM 1558 N N . GLU A 1 192 ? 0.023 -22.503 6.328 1.00 90.00 192 GLU A N 1
ATOM 1559 C CA . GLU A 1 192 ? 0.081 -22.457 7.794 1.00 90.00 192 GLU A CA 1
ATOM 1560 C C . GLU A 1 192 ? 1.068 -21.397 8.310 1.00 90.00 192 GLU A C 1
ATOM 1562 O O . GLU A 1 192 ? 1.032 -21.033 9.489 1.00 90.00 192 GLU A O 1
ATOM 1567 N N . SER A 1 193 ? 1.963 -20.912 7.444 1.00 91.94 193 SER A N 1
ATOM 1568 C CA . SER A 1 193 ? 3.077 -20.034 7.808 1.00 91.94 193 SER A CA 1
ATOM 1569 C C . SER A 1 193 ? 2.842 -18.585 7.401 1.00 91.94 193 SER A C 1
ATOM 1571 O O . SER A 1 193 ? 2.231 -18.319 6.373 1.00 91.94 193 SER A O 1
ATOM 1573 N N . TYR A 1 194 ? 3.392 -17.650 8.174 1.00 92.62 194 TYR A N 1
ATOM 1574 C CA . TYR A 1 194 ? 3.440 -16.233 7.821 1.00 92.62 194 TYR A CA 1
ATOM 1575 C C . TYR A 1 194 ? 4.860 -15.864 7.385 1.00 92.62 194 TYR A C 1
ATOM 1577 O O . TYR A 1 194 ? 5.829 -16.248 8.045 1.00 92.62 194 TYR A O 1
ATOM 1585 N N . ALA A 1 195 ? 5.003 -15.060 6.329 1.00 92.25 195 ALA A N 1
ATOM 1586 C CA . ALA A 1 195 ? 6.305 -14.488 5.964 1.00 92.25 195 ALA A CA 1
ATOM 1587 C C . ALA A 1 195 ? 6.780 -13.471 7.025 1.00 92.25 195 ALA A C 1
ATOM 1589 O O . ALA A 1 195 ? 7.980 -13.297 7.284 1.00 92.25 195 ALA A O 1
ATOM 1590 N N . VAL A 1 196 ? 5.816 -12.835 7.699 1.00 91.69 196 VAL A N 1
ATOM 1591 C CA . VAL A 1 196 ? 6.025 -11.943 8.839 1.00 91.69 196 VAL A CA 1
ATOM 1592 C C . VAL A 1 196 ? 5.165 -12.407 10.014 1.00 91.69 196 VAL A C 1
ATOM 1594 O O . VAL A 1 196 ? 3.965 -12.195 10.055 1.00 91.69 196 VAL A O 1
ATOM 1597 N N . ASP A 1 197 ? 5.783 -13.039 11.012 1.00 90.69 197 ASP A N 1
ATOM 1598 C CA . ASP A 1 197 ? 5.037 -13.620 12.138 1.00 90.69 197 ASP A CA 1
ATOM 1599 C C . ASP A 1 197 ? 4.302 -12.594 13.006 1.00 90.69 197 ASP A C 1
ATOM 1601 O O . ASP A 1 197 ? 3.172 -12.816 13.419 1.00 90.69 197 ASP A O 1
ATOM 1605 N N . TYR A 1 198 ? 4.950 -11.489 13.362 1.00 90.25 198 TYR A N 1
ATOM 1606 C CA . TYR A 1 198 ? 4.356 -10.470 14.222 1.00 90.25 198 TYR A CA 1
ATOM 1607 C C . TYR A 1 198 ? 4.117 -9.192 13.408 1.00 90.25 198 TYR A C 1
ATOM 1609 O O . TYR A 1 198 ? 5.066 -8.727 12.774 1.00 90.25 198 TYR A O 1
ATOM 1617 N N . PRO A 1 199 ? 2.911 -8.592 13.453 1.00 91.00 199 PRO A N 1
ATOM 1618 C CA . PRO A 1 199 ? 1.780 -8.939 14.325 1.00 91.00 199 PRO A CA 1
ATOM 1619 C C . PRO A 1 199 ? 0.844 -10.037 13.783 1.00 91.00 199 PRO A C 1
ATOM 1621 O O . PRO A 1 199 ? -0.067 -10.450 14.496 1.00 91.00 199 PRO A O 1
ATOM 1624 N N . PHE A 1 200 ? 1.035 -10.508 12.550 1.00 93.12 200 PHE A N 1
ATOM 1625 C CA . PHE A 1 200 ? -0.010 -11.211 11.794 1.00 93.12 200 PHE A CA 1
ATOM 1626 C C . PHE A 1 200 ? -0.404 -12.588 12.341 1.00 93.12 200 PHE A C 1
ATOM 1628 O O . PHE A 1 200 ? -1.571 -12.942 12.263 1.00 93.12 200 PHE A O 1
ATOM 1635 N N . ARG A 1 201 ? 0.480 -13.317 13.031 1.00 92.12 201 ARG A N 1
ATOM 1636 C CA . ARG A 1 201 ? 0.140 -14.581 13.715 1.00 92.12 201 ARG A CA 1
ATOM 1637 C C . ARG A 1 201 ? -0.935 -14.410 14.793 1.00 92.12 201 ARG A C 1
ATOM 1639 O O . ARG A 1 201 ? -1.613 -15.367 15.146 1.00 92.12 201 ARG A O 1
ATOM 1646 N N . GLN A 1 202 ? -1.141 -13.197 15.313 1.00 91.12 202 GLN A N 1
ATOM 1647 C CA . GLN A 1 202 ? -2.254 -12.929 16.232 1.00 91.12 202 GLN A CA 1
ATOM 1648 C C . GLN A 1 202 ? -3.627 -13.140 15.563 1.00 91.12 202 GLN A C 1
ATOM 1650 O O . GLN A 1 202 ? -4.603 -13.407 16.263 1.00 91.12 202 GLN A O 1
ATOM 1655 N N . LEU A 1 203 ? -3.696 -13.106 14.225 1.00 90.75 203 LEU A N 1
ATOM 1656 C CA . LEU A 1 203 ? -4.897 -13.429 13.451 1.00 90.75 203 LEU A CA 1
ATOM 1657 C C . LEU A 1 203 ? -5.299 -14.901 13.566 1.00 90.75 203 LEU A C 1
ATOM 1659 O O . LEU A 1 203 ? -6.472 -15.205 13.384 1.00 90.75 203 LEU A O 1
ATOM 1663 N N . ASP A 1 204 ? -4.394 -15.815 13.930 1.00 89.31 204 ASP A N 1
ATOM 1664 C CA . ASP A 1 204 ? -4.749 -17.229 14.116 1.00 89.31 204 ASP A CA 1
ATOM 1665 C C . ASP A 1 204 ? -5.849 -17.400 15.173 1.00 89.31 204 ASP A C 1
ATOM 1667 O O . ASP A 1 204 ? -6.695 -18.286 15.054 1.00 89.31 204 ASP A O 1
ATOM 1671 N N . GLY A 1 205 ? -5.877 -16.544 16.201 1.00 80.69 205 GLY A N 1
ATOM 1672 C CA . GLY A 1 205 ? -6.945 -16.558 17.203 1.00 80.69 205 GLY A CA 1
ATOM 1673 C C . GLY A 1 205 ? -8.318 -16.231 16.610 1.00 80.69 205 GLY A C 1
ATOM 1674 O O . GLY A 1 205 ? -9.314 -16.812 17.028 1.00 80.69 205 GLY A O 1
ATOM 1675 N N . LEU A 1 206 ? -8.353 -15.348 15.612 1.00 82.50 206 LEU A N 1
ATOM 1676 C CA . LEU A 1 206 ? -9.560 -14.925 14.907 1.00 82.50 206 LEU A CA 1
ATOM 1677 C C . LEU A 1 206 ? -9.981 -15.956 13.852 1.00 82.50 206 LEU A C 1
ATOM 1679 O O . LEU A 1 206 ? -11.114 -16.428 13.866 1.00 82.50 206 LEU A O 1
ATOM 1683 N N . LEU A 1 207 ? -9.044 -16.366 12.996 1.00 80.88 207 LEU A N 1
ATOM 1684 C CA . LEU A 1 207 ? -9.275 -17.238 11.839 1.00 80.88 207 LEU A CA 1
ATOM 1685 C C . LEU A 1 207 ? -9.667 -18.673 12.213 1.00 80.88 207 LEU A C 1
ATOM 1687 O O . LEU A 1 207 ? -10.266 -19.378 11.408 1.00 80.88 207 LEU A O 1
ATOM 1691 N N . ASN A 1 208 ? -9.342 -19.115 13.430 1.00 79.06 208 ASN A N 1
ATOM 1692 C CA . ASN A 1 208 ? -9.776 -20.414 13.953 1.00 79.06 208 ASN A CA 1
ATOM 1693 C C . ASN A 1 208 ? -11.155 -20.351 14.649 1.00 79.06 208 ASN A C 1
ATOM 1695 O O . ASN A 1 208 ? -11.586 -21.336 15.253 1.00 79.06 208 ASN A O 1
ATOM 1699 N N . THR A 1 209 ? -11.839 -19.204 14.598 1.00 79.19 209 THR A N 1
ATOM 1700 C CA . THR A 1 209 ? -13.161 -18.963 15.197 1.00 79.19 209 THR A CA 1
ATOM 1701 C C . THR A 1 209 ? -14.102 -18.280 14.194 1.00 79.19 209 THR A C 1
ATOM 1703 O O . THR A 1 209 ? -13.814 -18.228 13.001 1.00 79.19 209 THR A O 1
ATOM 1706 N N . THR A 1 210 ? -15.256 -17.786 14.652 1.00 86.62 210 THR A N 1
ATOM 1707 C CA . THR A 1 210 ? -16.130 -16.938 13.830 1.00 86.62 210 THR A CA 1
ATOM 1708 C C . THR A 1 210 ? -15.482 -15.572 13.634 1.00 86.62 210 THR A C 1
ATOM 1710 O O . THR A 1 210 ? -15.159 -14.909 14.613 1.00 86.62 210 THR A O 1
ATOM 1713 N N . VAL A 1 211 ? -15.332 -15.140 12.382 1.00 91.06 211 VAL A N 1
ATOM 1714 C CA . VAL A 1 211 ? -14.804 -13.816 12.036 1.00 91.06 211 VAL A CA 1
ATOM 1715 C C . VAL A 1 211 ? -15.960 -12.813 11.984 1.00 91.06 211 VAL A C 1
ATOM 1717 O O . VAL A 1 211 ? -16.794 -12.863 11.083 1.00 91.06 211 VAL A O 1
ATOM 1720 N N . ASP A 1 212 ? -16.037 -11.939 12.988 1.00 92.31 212 ASP A N 1
ATOM 1721 C CA . ASP A 1 212 ? -17.102 -10.950 13.195 1.00 92.31 212 ASP A CA 1
ATOM 1722 C C . ASP A 1 212 ? -16.577 -9.666 13.877 1.00 92.31 212 ASP A C 1
ATOM 1724 O O . ASP A 1 212 ? -15.395 -9.545 14.203 1.00 92.31 212 ASP A O 1
ATOM 1728 N N . ALA A 1 213 ? -17.454 -8.681 14.098 1.00 92.44 213 ALA A N 1
ATOM 1729 C CA . ALA A 1 213 ? -17.089 -7.397 14.709 1.00 92.44 213 ALA A CA 1
ATOM 1730 C C . ALA A 1 213 ? -16.449 -7.541 16.105 1.00 92.44 213 ALA A C 1
ATOM 1732 O O . ALA A 1 213 ? -15.496 -6.832 16.439 1.00 92.44 213 ALA A O 1
ATOM 1733 N N . SER A 1 214 ? -16.927 -8.498 16.908 1.00 92.00 214 SER A N 1
ATOM 1734 C CA . SER A 1 214 ? -16.427 -8.726 18.266 1.00 92.00 214 SER A CA 1
ATOM 1735 C C . SER A 1 214 ? -15.013 -9.305 18.259 1.00 92.00 214 SER A C 1
ATOM 1737 O O . SER A 1 214 ? -14.141 -8.834 18.991 1.00 92.00 214 SER A O 1
ATOM 1739 N N . THR A 1 215 ? -14.758 -10.302 17.413 1.00 93.06 215 THR A N 1
ATOM 1740 C CA . THR A 1 215 ? -13.424 -10.904 17.272 1.00 93.06 215 THR A CA 1
ATOM 1741 C C . THR A 1 215 ? -12.421 -9.941 16.638 1.00 93.06 215 THR A C 1
ATOM 1743 O O . THR A 1 215 ? -11.288 -9.851 17.120 1.00 93.06 215 THR A O 1
ATOM 1746 N N . MET A 1 216 ? -12.838 -9.147 15.646 1.00 94.69 216 MET A N 1
ATOM 1747 C CA . MET A 1 216 ? -12.013 -8.068 15.085 1.00 94.69 216 MET A CA 1
ATOM 1748 C C . MET A 1 216 ? -11.666 -7.000 16.127 1.00 94.69 216 MET A C 1
ATOM 1750 O O . MET A 1 216 ? -10.515 -6.569 16.208 1.00 94.69 216 MET A O 1
ATOM 1754 N N . SER A 1 217 ? -12.625 -6.617 16.972 1.00 94.31 217 SER A N 1
ATOM 1755 C CA . SER A 1 217 ? -12.382 -5.676 18.069 1.00 94.31 217 SER A CA 1
ATOM 1756 C C . SER A 1 217 ? -11.358 -6.214 19.068 1.00 94.31 217 SER A C 1
ATOM 1758 O O . SER A 1 217 ? -10.460 -5.481 19.471 1.00 94.31 217 SER A O 1
ATOM 1760 N N . LEU A 1 218 ? -11.431 -7.497 19.443 1.00 92.94 218 LEU A N 1
ATOM 1761 C CA . LEU A 1 218 ? -10.436 -8.122 20.328 1.00 92.94 218 LEU A CA 1
ATOM 1762 C C . LEU A 1 218 ? -9.030 -8.113 19.714 1.00 92.94 218 LEU A C 1
ATOM 1764 O O . LEU A 1 218 ? -8.054 -7.827 20.410 1.00 92.94 218 LEU A O 1
ATOM 1768 N N . TYR A 1 219 ? -8.929 -8.392 18.412 1.00 94.25 219 TYR A N 1
ATOM 1769 C CA . TYR A 1 219 ? -7.668 -8.318 17.677 1.00 94.25 219 TYR A CA 1
ATOM 1770 C C . TYR A 1 219 ? -7.074 -6.899 17.712 1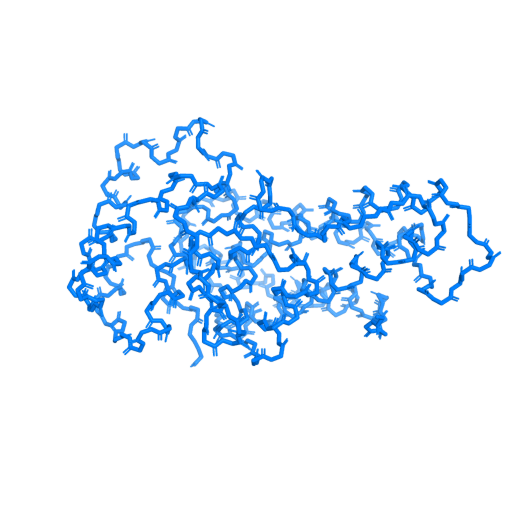.00 94.25 219 TYR A C 1
ATOM 1772 O O . TYR A 1 219 ? -5.913 -6.724 18.090 1.00 94.25 219 TYR A O 1
ATOM 1780 N N . LEU A 1 220 ? -7.877 -5.877 17.403 1.00 95.06 220 LEU A N 1
ATOM 1781 C CA . LEU A 1 220 ? -7.439 -4.477 17.434 1.00 95.06 220 LEU A CA 1
ATOM 1782 C C . LEU A 1 220 ? -7.060 -4.011 18.848 1.00 95.06 220 LEU A C 1
ATOM 1784 O O . LEU A 1 220 ? -6.013 -3.388 19.018 1.00 95.06 220 LEU A O 1
ATOM 1788 N N . GLN A 1 221 ? -7.833 -4.387 19.875 1.00 94.75 221 GLN A N 1
ATOM 1789 C CA . GLN A 1 221 ? -7.516 -4.093 21.281 1.00 94.75 221 GLN A CA 1
ATOM 1790 C C . GLN A 1 221 ? -6.133 -4.614 21.677 1.00 94.75 221 GLN A C 1
ATOM 1792 O O . GLN A 1 221 ? -5.350 -3.895 22.305 1.00 94.75 221 GLN A O 1
ATOM 1797 N N . GLN A 1 222 ? -5.811 -5.856 21.305 1.00 93.50 222 GLN A N 1
ATOM 1798 C CA . GLN A 1 222 ? -4.513 -6.447 21.620 1.00 93.50 222 GLN A CA 1
ATOM 1799 C C . GLN A 1 222 ? -3.365 -5.705 20.921 1.00 93.50 222 GLN A C 1
ATOM 1801 O O . GLN A 1 222 ? -2.303 -5.502 21.513 1.00 93.50 222 GLN A O 1
ATOM 1806 N N . LEU A 1 223 ? -3.570 -5.266 19.680 1.00 92.81 223 LEU A N 1
ATOM 1807 C CA . LEU A 1 223 ? -2.555 -4.538 18.923 1.00 92.81 223 LEU A CA 1
ATOM 1808 C C . LEU A 1 223 ? -2.313 -3.127 19.445 1.00 92.81 223 LEU A C 1
ATOM 1810 O O . LEU A 1 223 ? -1.164 -2.683 19.463 1.00 92.81 223 LEU A O 1
ATOM 1814 N N . GLU A 1 224 ? -3.360 -2.420 19.858 1.00 93.38 224 GLU A N 1
ATOM 1815 C CA . GLU A 1 224 ? -3.217 -1.107 20.490 1.00 93.38 224 GLU A CA 1
ATOM 1816 C C . GLU A 1 224 ? -2.517 -1.222 21.839 1.00 93.38 224 GLU A C 1
ATOM 1818 O O . GLU A 1 224 ? -1.629 -0.427 22.149 1.00 93.38 224 GLU A O 1
ATOM 1823 N N . HIS A 1 225 ? -2.830 -2.267 22.606 1.00 93.81 225 HIS A N 1
ATOM 1824 C CA . HIS A 1 225 ? -2.096 -2.580 23.824 1.00 93.81 225 HIS A CA 1
ATOM 1825 C C . HIS A 1 225 ? -0.603 -2.819 23.542 1.00 93.81 225 HIS A C 1
ATOM 1827 O O . HIS A 1 225 ? 0.261 -2.222 24.192 1.00 93.81 225 HIS A O 1
ATOM 1833 N N . ASP A 1 226 ? -0.284 -3.627 22.526 1.00 92.88 226 ASP A N 1
ATOM 1834 C CA . ASP A 1 226 ? 1.093 -3.889 22.100 1.00 92.88 226 ASP A CA 1
ATOM 1835 C C . ASP A 1 226 ? 1.810 -2.609 21.599 1.00 92.88 226 ASP A C 1
ATOM 1837 O O . ASP A 1 226 ? 3.023 -2.457 21.795 1.00 92.88 226 ASP A O 1
ATOM 1841 N N . GLN A 1 227 ? 1.089 -1.670 20.972 1.00 90.81 227 GLN A N 1
ATOM 1842 C CA . GLN A 1 227 ? 1.614 -0.354 20.578 1.00 90.81 227 GLN A CA 1
ATOM 1843 C C . GLN A 1 227 ? 1.924 0.530 21.787 1.00 90.81 227 GLN A C 1
ATOM 1845 O O . GLN A 1 227 ? 3.010 1.112 21.848 1.00 90.81 227 GLN A O 1
ATOM 1850 N N . GLN A 1 228 ? 1.006 0.606 22.754 1.00 91.75 228 GLN A N 1
ATOM 1851 C CA . GLN A 1 228 ? 1.165 1.392 23.983 1.00 91.75 228 GLN A CA 1
ATOM 1852 C C . GLN A 1 228 ? 2.330 0.888 24.844 1.00 91.75 228 GLN A C 1
ATOM 1854 O O . GLN A 1 228 ? 3.028 1.681 25.474 1.00 91.75 228 GLN A O 1
ATOM 1859 N N . GLN A 1 229 ? 2.577 -0.424 24.846 1.00 92.75 229 GLN A N 1
ATOM 1860 C CA . GLN A 1 229 ? 3.686 -1.042 25.580 1.00 92.75 229 GLN A CA 1
ATOM 1861 C C . GLN A 1 229 ? 5.041 -0.954 24.870 1.00 92.75 229 GLN A C 1
ATOM 1863 O O . GLN A 1 229 ? 6.055 -1.359 25.435 1.00 92.75 229 GLN A O 1
ATOM 1868 N N . GLY A 1 230 ? 5.090 -0.459 23.633 1.00 88.81 230 GLY A N 1
ATOM 1869 C CA . GLY A 1 230 ? 6.334 -0.365 22.870 1.00 88.81 230 GLY A CA 1
ATOM 1870 C C . GLY A 1 230 ? 6.750 -1.647 22.143 1.00 88.81 230 GLY A C 1
ATOM 1871 O O . GLY A 1 230 ? 7.633 -1.586 21.289 1.00 88.81 230 GLY A O 1
ATOM 1872 N N . LYS A 1 231 ? 6.095 -2.783 22.414 1.00 88.62 231 LYS A N 1
ATOM 1873 C CA . LYS A 1 231 ? 6.371 -4.090 21.791 1.00 88.62 231 LYS A CA 1
ATOM 1874 C C . LYS A 1 231 ? 6.246 -4.034 20.269 1.00 88.62 231 LYS A C 1
ATOM 1876 O O . LYS A 1 231 ? 7.072 -4.586 19.547 1.00 88.62 231 LYS A O 1
ATOM 1881 N N . TYR A 1 232 ? 5.237 -3.318 19.772 1.00 84.69 232 TYR A N 1
ATOM 1882 C CA . TYR A 1 232 ? 5.033 -3.130 18.335 1.00 84.69 232 TYR A CA 1
ATOM 1883 C C . TYR A 1 232 ? 6.198 -2.396 17.644 1.00 84.69 232 TYR A C 1
ATOM 1885 O O . TYR A 1 232 ? 6.470 -2.627 16.468 1.00 84.69 232 TYR A O 1
ATOM 1893 N N . TRP A 1 233 ? 6.925 -1.557 18.383 1.00 86.19 233 TRP A N 1
ATOM 1894 C CA . TRP A 1 233 ? 8.030 -0.743 17.872 1.00 86.19 233 TRP A CA 1
ATOM 1895 C C . TRP A 1 233 ? 9.403 -1.394 18.088 1.00 86.19 233 TRP A C 1
ATOM 1897 O O . TRP A 1 233 ? 10.440 -0.778 17.827 1.00 86.19 233 TRP A O 1
ATOM 1907 N N . GLU A 1 234 ? 9.448 -2.640 18.565 1.00 87.50 234 GLU A N 1
ATOM 1908 C CA . GLU A 1 234 ? 10.701 -3.364 18.743 1.00 87.50 234 GLU A CA 1
ATOM 1909 C C . GLU A 1 234 ? 11.426 -3.544 17.402 1.00 87.50 234 GLU A C 1
ATOM 1911 O O . GLU A 1 234 ? 10.872 -4.064 16.430 1.00 87.50 234 GLU A O 1
ATOM 1916 N N . LYS A 1 235 ? 12.718 -3.183 17.363 1.00 80.56 235 LYS A N 1
ATOM 1917 C CA . LYS A 1 235 ? 13.562 -3.222 16.149 1.00 80.56 235 LYS A CA 1
ATOM 1918 C C . LYS A 1 235 ? 13.513 -4.559 15.400 1.00 80.56 235 LYS A C 1
ATOM 1920 O O . LYS A 1 235 ? 13.625 -4.582 14.174 1.00 80.56 235 LYS A O 1
ATOM 1925 N N . LYS A 1 236 ? 13.344 -5.663 16.138 1.00 82.62 236 LYS A N 1
ATOM 1926 C CA . LYS A 1 236 ? 13.248 -7.024 15.595 1.00 82.62 236 LYS A CA 1
ATOM 1927 C C . LYS A 1 236 ? 12.100 -7.179 14.591 1.00 82.62 236 LYS A C 1
ATOM 1929 O O . LYS A 1 236 ? 12.237 -7.964 13.660 1.00 82.62 236 LYS A O 1
ATOM 1934 N N . PHE A 1 237 ? 11.001 -6.452 14.773 1.00 79.62 237 PHE A N 1
ATOM 1935 C CA . PHE A 1 237 ? 9.801 -6.562 13.941 1.00 79.62 237 PHE A CA 1
ATOM 1936 C C . PHE A 1 237 ? 9.558 -5.302 13.113 1.00 79.62 237 PHE A C 1
ATOM 1938 O O . PHE A 1 237 ? 9.120 -5.398 11.971 1.00 79.62 237 PHE A O 1
ATOM 1945 N N . PHE A 1 238 ? 9.902 -4.134 13.667 1.00 82.12 238 PHE A N 1
ATOM 1946 C CA . PHE A 1 238 ? 9.565 -2.830 13.104 1.00 82.12 238 PHE A CA 1
ATOM 1947 C C . PHE A 1 238 ? 9.954 -2.678 11.630 1.00 82.12 238 PHE A C 1
ATOM 1949 O O . PHE A 1 238 ? 9.135 -2.232 10.841 1.00 82.12 238 PHE A O 1
ATOM 1956 N N . HIS A 1 239 ? 11.153 -3.107 11.229 1.00 83.69 239 HIS A N 1
ATOM 1957 C CA . HIS A 1 239 ? 11.624 -2.949 9.847 1.00 83.69 239 HIS A CA 1
ATOM 1958 C C . HIS A 1 239 ? 10.740 -3.652 8.801 1.00 83.69 239 HIS A C 1
ATOM 1960 O O . HIS A 1 239 ? 10.694 -3.204 7.664 1.00 83.69 239 HIS A O 1
ATOM 1966 N N . LYS A 1 240 ? 10.004 -4.708 9.178 1.00 84.56 240 LYS A N 1
ATOM 1967 C CA . LYS A 1 240 ? 9.112 -5.443 8.264 1.00 84.56 240 LYS A CA 1
ATOM 1968 C C . LYS A 1 240 ? 7.751 -4.769 8.071 1.00 84.56 240 LYS A C 1
ATOM 1970 O O . LYS A 1 240 ? 7.078 -4.997 7.069 1.00 84.56 240 LYS A O 1
ATOM 1975 N N . ILE A 1 241 ? 7.347 -3.940 9.033 1.00 88.00 241 ILE A N 1
ATOM 1976 C CA . ILE A 1 241 ? 6.015 -3.319 9.107 1.00 88.00 241 ILE A CA 1
ATOM 1977 C C . ILE A 1 241 ? 6.066 -1.784 9.159 1.00 88.00 241 ILE A C 1
ATOM 1979 O O . ILE A 1 241 ? 5.030 -1.139 9.300 1.00 88.00 241 ILE A O 1
ATOM 1983 N N . ALA A 1 242 ? 7.256 -1.187 9.045 1.00 87.56 242 ALA A N 1
ATOM 1984 C CA . ALA A 1 242 ? 7.496 0.244 9.246 1.00 87.56 242 ALA A CA 1
ATOM 1985 C C . ALA A 1 242 ? 6.655 1.129 8.315 1.00 87.56 242 ALA A C 1
ATOM 1987 O O . ALA A 1 242 ? 6.164 2.179 8.740 1.00 87.56 242 ALA A O 1
ATOM 1988 N N . LEU A 1 243 ? 6.444 0.688 7.071 1.00 94.00 243 LEU A N 1
ATOM 1989 C CA . LEU A 1 243 ? 5.603 1.389 6.105 1.00 94.00 243 LEU A CA 1
ATOM 1990 C C . LEU A 1 243 ? 4.170 1.579 6.624 1.00 94.00 243 LEU A C 1
ATOM 1992 O O . LEU A 1 243 ? 3.627 2.670 6.479 1.00 94.00 243 LEU A O 1
ATOM 1996 N N . LEU A 1 244 ? 3.590 0.579 7.296 1.00 93.12 244 LEU A N 1
ATOM 1997 C CA . LEU A 1 244 ? 2.212 0.632 7.809 1.00 93.12 244 LEU A CA 1
ATOM 1998 C C . LEU A 1 244 ? 2.066 1.620 8.979 1.00 93.12 244 LEU A C 1
ATOM 2000 O O . LEU A 1 244 ? 0.967 2.079 9.288 1.00 93.12 244 LEU A O 1
ATOM 2004 N N . GLY A 1 245 ? 3.176 1.966 9.639 1.00 91.00 245 GLY A N 1
ATOM 2005 C CA . GLY A 1 245 ? 3.171 2.837 10.807 1.00 91.00 245 GLY A CA 1
ATOM 2006 C C . GLY A 1 245 ? 2.309 2.251 11.925 1.00 91.00 245 GLY A C 1
ATOM 2007 O O . GLY A 1 245 ? 2.462 1.083 12.295 1.00 91.00 245 GLY A O 1
ATOM 2008 N N . LYS A 1 246 ? 1.407 3.070 12.477 1.00 91.38 246 LYS A N 1
ATOM 2009 C CA . LYS A 1 246 ? 0.466 2.628 13.517 1.00 91.38 246 LYS A CA 1
ATOM 2010 C C . LYS A 1 246 ? -0.805 1.974 12.964 1.00 91.38 246 LYS A C 1
ATOM 2012 O O . LYS A 1 246 ? -1.585 1.454 13.756 1.00 91.38 246 LYS A O 1
ATOM 2017 N N . TRP A 1 247 ? -1.027 2.028 11.654 1.00 95.00 247 TRP A N 1
ATOM 2018 C CA . TRP A 1 247 ? -2.303 1.666 11.049 1.00 95.00 247 TRP A CA 1
ATOM 2019 C C . TRP A 1 247 ? -2.449 0.156 10.856 1.00 95.00 247 TRP A C 1
ATOM 2021 O O . TRP A 1 247 ? -1.458 -0.570 10.734 1.00 95.00 247 TRP A O 1
ATOM 2031 N N . ARG A 1 248 ? -3.699 -0.308 10.855 1.00 94.94 248 ARG A N 1
ATOM 2032 C CA . ARG A 1 248 ? -4.093 -1.719 10.728 1.00 94.94 248 ARG A CA 1
ATOM 2033 C C . ARG A 1 248 ? -4.816 -1.960 9.413 1.00 94.94 248 ARG A C 1
ATOM 2035 O O . ARG A 1 248 ? -6.022 -2.196 9.377 1.00 94.94 248 ARG A O 1
ATOM 2042 N N . PHE A 1 249 ? -4.070 -1.855 8.319 1.00 95.69 249 PHE A N 1
ATOM 2043 C CA . PHE A 1 249 ? -4.594 -2.080 6.971 1.00 95.69 249 PHE A CA 1
ATOM 2044 C C . PHE A 1 249 ? -5.066 -3.528 6.774 1.00 95.69 249 PHE A C 1
ATOM 2046 O O . PHE A 1 249 ? -6.095 -3.758 6.147 1.00 95.69 249 PHE A O 1
ATOM 2053 N N . GLU A 1 250 ? -4.399 -4.501 7.399 1.00 95.31 250 GLU A N 1
ATOM 2054 C CA . GLU A 1 250 ? -4.840 -5.898 7.445 1.00 95.31 250 GLU A CA 1
ATOM 2055 C C . GLU A 1 250 ? -6.220 -6.059 8.088 1.00 95.31 250 GLU A C 1
ATOM 2057 O O . GLU A 1 250 ? -7.035 -6.844 7.609 1.00 95.31 250 GLU A O 1
ATOM 2062 N N . ALA A 1 251 ? -6.518 -5.290 9.141 1.00 95.31 251 ALA A N 1
ATOM 2063 C CA . ALA A 1 251 ? -7.813 -5.358 9.804 1.00 95.31 251 ALA A CA 1
ATOM 2064 C C . ALA A 1 251 ? -8.925 -4.821 8.898 1.00 95.31 251 ALA A C 1
ATOM 2066 O O . ALA A 1 251 ? -10.003 -5.413 8.840 1.00 95.31 251 ALA A O 1
ATOM 2067 N N . LEU A 1 252 ? -8.657 -3.733 8.167 1.00 95.56 252 LEU A N 1
ATOM 2068 C CA . LEU A 1 252 ? -9.592 -3.192 7.183 1.00 95.56 252 LEU A CA 1
ATOM 2069 C C . LEU A 1 252 ? -9.849 -4.191 6.050 1.00 95.56 252 LEU A C 1
ATOM 2071 O O . LEU A 1 252 ? -11.008 -4.430 5.712 1.00 95.56 252 LEU A O 1
ATOM 2075 N N . ILE A 1 253 ? -8.793 -4.818 5.520 1.00 95.12 253 ILE A N 1
ATOM 2076 C CA . ILE A 1 253 ? -8.919 -5.871 4.507 1.00 95.12 253 ILE A CA 1
ATOM 2077 C C . ILE A 1 253 ? -9.830 -6.993 5.011 1.00 95.12 253 ILE A C 1
ATOM 2079 O O . ILE A 1 253 ? -10.810 -7.321 4.350 1.00 95.12 253 ILE A O 1
ATOM 2083 N N . ILE A 1 254 ? -9.562 -7.547 6.197 1.00 94.38 254 ILE A N 1
ATOM 2084 C CA . ILE A 1 254 ? -10.372 -8.640 6.756 1.00 94.38 254 ILE A CA 1
ATOM 2085 C C . ILE A 1 254 ? -11.829 -8.203 6.928 1.00 94.38 254 ILE A C 1
ATOM 2087 O O . ILE A 1 254 ? -12.732 -8.937 6.533 1.00 94.38 254 ILE A O 1
ATOM 2091 N N . CYS A 1 255 ? -12.078 -6.995 7.442 1.00 94.44 255 CYS A N 1
ATOM 2092 C CA . CYS A 1 255 ? -13.445 -6.494 7.572 1.00 94.44 255 CYS A CA 1
ATOM 2093 C C . CYS A 1 255 ? -14.160 -6.413 6.217 1.00 94.44 255 CYS A C 1
ATOM 2095 O O . CYS A 1 255 ? -15.328 -6.785 6.130 1.00 94.44 255 CYS A O 1
ATOM 2097 N N . LYS A 1 256 ? -13.470 -5.987 5.151 1.00 92.88 256 LYS A N 1
ATOM 2098 C CA . LYS A 1 256 ? -14.030 -5.955 3.791 1.00 92.88 256 LYS A CA 1
ATOM 2099 C C . LYS A 1 256 ? -14.312 -7.357 3.251 1.00 92.88 256 LYS A C 1
ATOM 2101 O O . LYS A 1 256 ? -15.418 -7.599 2.776 1.00 92.88 256 LYS A O 1
ATOM 2106 N N . LEU A 1 257 ? -13.359 -8.283 3.370 1.00 91.88 257 LEU A N 1
ATOM 2107 C CA . LEU A 1 257 ? -13.500 -9.657 2.866 1.00 91.88 257 LEU A CA 1
ATOM 2108 C C . LEU A 1 257 ? -14.648 -10.418 3.543 1.00 91.88 257 LEU A C 1
ATOM 2110 O O . LEU A 1 257 ? -15.350 -11.184 2.889 1.00 91.88 257 LEU A O 1
ATOM 2114 N N . TYR A 1 258 ? -14.862 -10.183 4.839 1.00 91.94 258 TYR A N 1
ATOM 2115 C CA . TYR A 1 258 ? -15.925 -10.820 5.623 1.00 91.94 258 TYR A CA 1
ATOM 2116 C C . TYR A 1 258 ? -17.205 -9.974 5.729 1.00 91.94 258 TYR A C 1
ATOM 2118 O O . TYR A 1 258 ? -18.126 -10.360 6.448 1.00 91.94 258 TYR A O 1
ATOM 2126 N N . ALA A 1 259 ? -17.283 -8.837 5.026 1.00 92.31 259 ALA A N 1
ATOM 2127 C CA . ALA A 1 259 ? -18.412 -7.902 5.069 1.00 92.31 259 ALA A CA 1
ATOM 2128 C C . ALA A 1 259 ? -18.826 -7.486 6.501 1.00 92.31 259 ALA A C 1
ATOM 2130 O O . ALA A 1 259 ? -20.012 -7.402 6.828 1.00 92.31 259 ALA A O 1
ATOM 2131 N N . ILE A 1 260 ? -17.841 -7.232 7.364 1.00 93.06 260 ILE A N 1
ATOM 2132 C CA . ILE A 1 260 ? -18.041 -6.787 8.747 1.00 93.06 260 ILE A CA 1
ATOM 2133 C C . ILE A 1 260 ? -18.371 -5.290 8.763 1.00 93.06 260 ILE A C 1
ATOM 2135 O O . ILE A 1 260 ? -17.678 -4.483 8.146 1.00 93.06 260 ILE A O 1
ATOM 2139 N N . GLU A 1 261 ? -19.399 -4.899 9.520 1.00 91.25 261 GLU 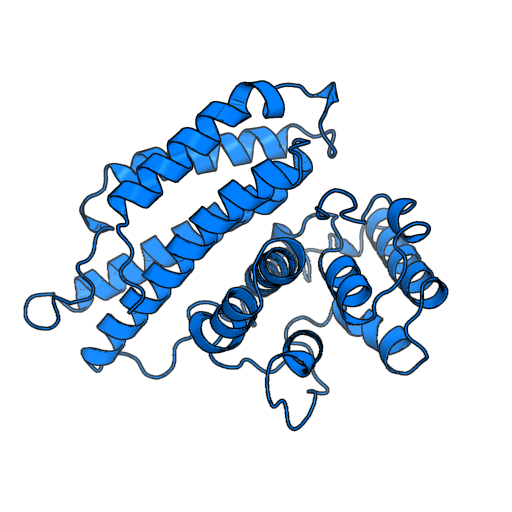A N 1
ATOM 2140 C CA . GLU A 1 261 ? -19.720 -3.487 9.747 1.00 91.25 261 GLU A CA 1
ATOM 2141 C C . GLU A 1 261 ? -18.603 -2.769 10.519 1.00 91.25 261 GLU A C 1
ATOM 2143 O O . GLU A 1 261 ? -18.178 -3.205 11.587 1.00 91.25 261 GLU A O 1
ATOM 2148 N N . LEU A 1 262 ? -18.159 -1.614 10.018 1.00 91.75 262 LEU A N 1
ATOM 2149 C CA . LEU A 1 262 ? -16.974 -0.930 10.551 1.00 91.75 262 LEU A CA 1
ATOM 2150 C C . LEU A 1 262 ? -17.239 -0.061 11.792 1.00 91.75 262 LEU A C 1
ATOM 2152 O O . LEU A 1 262 ? -16.291 0.451 12.377 1.00 91.75 262 LEU A O 1
ATOM 2156 N N . ASN A 1 263 ? -18.495 0.128 12.209 1.00 91.12 263 ASN A N 1
ATOM 2157 C CA . ASN A 1 263 ? -18.869 1.083 13.266 1.00 91.12 263 ASN A CA 1
ATOM 2158 C C . ASN A 1 263 ? -18.102 0.868 14.582 1.00 91.12 263 ASN A C 1
ATOM 2160 O O . ASN A 1 263 ? -17.701 1.833 15.229 1.00 91.12 263 ASN A O 1
ATOM 2164 N N . GLU A 1 264 ? -17.882 -0.390 14.970 1.00 91.81 264 GLU A N 1
ATOM 2165 C CA . GLU A 1 264 ? -17.104 -0.730 16.166 1.00 91.81 264 GLU A CA 1
ATOM 2166 C C . GLU A 1 264 ? -15.605 -0.474 15.955 1.00 91.81 264 GLU A C 1
ATOM 2168 O O . GLU A 1 264 ? -14.948 0.105 16.822 1.00 91.81 264 GLU A O 1
ATOM 2173 N N . MET A 1 265 ? -15.097 -0.819 14.771 1.00 94.56 265 MET A N 1
ATOM 2174 C CA . MET A 1 265 ? -13.687 -0.726 14.383 1.00 94.56 265 MET A CA 1
ATOM 2175 C C . MET A 1 265 ? -13.195 0.727 14.305 1.00 94.56 265 MET A C 1
ATOM 2177 O O . MET A 1 265 ? -12.053 1.013 14.652 1.00 94.56 265 MET A O 1
ATOM 2181 N N . LYS A 1 266 ? -14.070 1.671 13.938 1.00 92.25 266 LYS A N 1
ATOM 2182 C CA . LYS A 1 266 ? -13.758 3.114 13.888 1.00 92.25 266 LYS A CA 1
ATOM 2183 C C . LYS A 1 266 ? -13.432 3.732 15.256 1.00 92.25 266 LYS A C 1
ATOM 2185 O O . LYS A 1 266 ? -12.922 4.844 15.311 1.00 92.25 266 LYS A O 1
ATOM 2190 N N . ASN A 1 267 ? -13.698 3.032 16.364 1.00 93.12 267 ASN A N 1
ATOM 2191 C CA . ASN A 1 267 ? -13.336 3.510 17.705 1.00 93.12 267 ASN A CA 1
ATOM 2192 C C . ASN A 1 267 ? -11.861 3.261 18.064 1.00 93.12 267 ASN A C 1
ATOM 2194 O O . ASN A 1 267 ? -11.401 3.751 19.094 1.00 93.12 267 ASN A O 1
ATOM 2198 N N . PHE A 1 268 ? -11.136 2.492 17.248 1.00 94.62 268 PHE A N 1
ATOM 2199 C CA . PHE A 1 268 ? -9.726 2.178 17.451 1.00 94.62 268 PHE A CA 1
ATOM 2200 C C . PHE A 1 268 ? -8.843 3.221 16.755 1.00 94.62 268 PHE 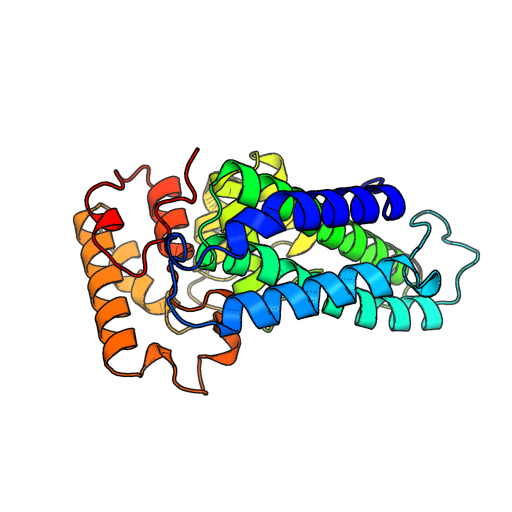A C 1
ATOM 2202 O O . PHE A 1 268 ? -8.962 3.444 15.551 1.00 94.62 268 PHE A O 1
ATOM 2209 N N . GLU A 1 269 ? -7.912 3.833 17.492 1.00 92.25 269 GLU A N 1
ATOM 2210 C CA . GLU A 1 269 ? -6.984 4.858 16.982 1.00 92.25 269 GLU A CA 1
ATOM 2211 C C . GLU A 1 269 ? -6.053 4.349 15.872 1.00 92.25 269 GLU A C 1
ATOM 2213 O O . GLU A 1 269 ? -5.425 5.143 15.157 1.00 92.25 269 GLU A O 1
ATOM 2218 N N . SER A 1 270 ? -5.898 3.030 15.792 1.00 92.62 270 SER A N 1
ATOM 2219 C CA . SER A 1 270 ? -5.066 2.327 14.818 1.00 92.62 270 SER A CA 1
ATOM 2220 C C . SER A 1 270 ? -5.833 1.869 13.568 1.00 92.62 270 SER A C 1
ATOM 2222 O O . SER A 1 270 ? -5.205 1.417 12.606 1.00 92.62 270 SER A O 1
ATOM 2224 N N . PHE A 1 271 ? -7.163 1.996 13.533 1.00 95.25 271 PHE A N 1
ATOM 2225 C CA . PHE A 1 271 ? -7.974 1.563 12.394 1.00 95.25 271 PHE A CA 1
ATOM 2226 C C . PHE A 1 271 ? -8.011 2.633 11.280 1.00 95.25 271 PHE A C 1
ATOM 2228 O O . PHE A 1 271 ? -8.253 3.805 11.575 1.00 95.25 271 PHE A O 1
ATOM 2235 N N . PRO A 1 272 ? -7.757 2.274 10.004 1.00 93.25 272 PRO A N 1
ATOM 2236 C CA . PRO A 1 272 ? -7.747 3.232 8.899 1.00 93.25 272 PRO A CA 1
ATOM 2237 C C . PRO A 1 272 ? -9.169 3.503 8.362 1.00 93.25 272 PRO A C 1
ATOM 2239 O O . PRO A 1 272 ? -9.550 3.024 7.298 1.00 93.25 272 PRO A O 1
ATOM 2242 N N . ASP A 1 273 ? -9.982 4.238 9.118 1.00 82.88 273 ASP A N 1
ATOM 2243 C CA . ASP A 1 273 ? -11.419 4.432 8.879 1.00 82.88 273 ASP A CA 1
ATOM 2244 C C . ASP A 1 273 ? -11.793 5.213 7.607 1.00 82.88 273 ASP A C 1
ATOM 2246 O O . ASP A 1 273 ? -12.859 4.977 7.038 1.00 82.88 273 ASP A O 1
ATOM 2250 N N . GLU A 1 274 ? -10.922 6.106 7.145 1.00 76.06 274 GLU A N 1
ATOM 2251 C CA . GLU A 1 274 ? -11.136 6.965 5.967 1.00 76.06 274 GLU A CA 1
ATOM 2252 C C . GLU A 1 274 ? -10.605 6.346 4.659 1.00 76.06 274 GLU A C 1
ATOM 2254 O O . GLU A 1 274 ? -10.462 7.038 3.652 1.00 76.06 274 GLU A O 1
ATOM 2259 N N . PHE A 1 275 ? -10.306 5.041 4.655 1.00 74.00 275 PHE A N 1
ATOM 2260 C CA . PHE A 1 275 ? -9.973 4.283 3.441 1.00 74.00 275 PHE A CA 1
ATOM 2261 C C . PHE A 1 275 ? -11.203 3.782 2.661 1.00 74.00 275 PHE A C 1
ATOM 2263 O O . PHE A 1 275 ? -11.076 3.002 1.723 1.00 74.00 275 PHE A O 1
ATOM 2270 N N . GLU A 1 276 ? -12.405 4.214 3.030 1.00 60.12 276 GLU A N 1
ATOM 2271 C CA . GLU A 1 276 ? -13.659 3.794 2.404 1.00 60.12 276 GLU A CA 1
ATOM 2272 C C . GLU A 1 276 ? -14.192 4.878 1.441 1.00 60.12 276 GLU A C 1
ATOM 2274 O O . GLU A 1 276 ? -14.065 6.078 1.704 1.00 60.12 276 GLU A O 1
ATOM 2279 N N . ILE A 1 277 ? -14.756 4.456 0.303 1.00 50.97 277 ILE A N 1
ATOM 2280 C CA . ILE A 1 277 ? -15.574 5.292 -0.597 1.00 50.97 277 ILE A CA 1
ATOM 2281 C C . ILE A 1 277 ? -17.038 4.913 -0.393 1.00 50.97 277 ILE A C 1
ATOM 2283 O O . ILE A 1 277 ? -17.311 3.692 -0.327 1.00 50.97 277 ILE A O 1
#

pLDDT: mean 88.96, std 8.31, range [50.97, 97.81]

Radius of gyration: 18.95 Å; chains: 1; bounding box: 44×48×55 Å

Sequence (277 aa):
MNNIDQAQEFEKLLQQLDEVQASISDPTKWRISQPGSLSHWNDIKAQVSEYRENESLYFDPYAVDDLDVYQLLEQEIYFKNFCLELTYLIRLAYDLGLVSTQIREIYLSVYQFWLAYADLLSLIQSHGQQLGVAAIELTTDYSHALLLLCCAICYGDEADIIKTIDGLLLYPSDRLIDLISYPYLEVETISESYAVDYPFRQLDGLLNTTVDASTMSLYLQQLEHDQQQGKYWEKKFFHKIALLGKWRFEALIICKLYAIELNEMKNFESFPDEFEI

InterPro domains:
  IPR028983 PA2201-like, C-terminal [G3DSA:1.10.3920.10] (134-276)
  IPR028983 PA2201-like, C-terminal [SSF140731] (137-274)
  IPR028997 PA2201-like, N-terminal [G3DSA:1.20.1440.70] (35-132)
  IPR028997 PA2201-like, N-terminal [SSF140486] (58-122)